Protein AF-A0A850HUN2-F1 (afdb_monomer)

Structure (mmCIF, N/CA/C/O backbone):
data_AF-A0A850HUN2-F1
#
_entry.id   AF-A0A850HUN2-F1
#
loop_
_atom_site.group_PDB
_atom_site.id
_atom_site.type_symbol
_atom_site.label_atom_id
_atom_site.label_alt_id
_atom_site.label_comp_id
_atom_site.label_asym_id
_atom_site.label_entity_id
_atom_site.label_seq_id
_atom_site.pdbx_PDB_ins_code
_atom_site.Cartn_x
_atom_site.Cartn_y
_atom_site.Cartn_z
_atom_site.occupancy
_atom_site.B_iso_or_equiv
_atom_site.auth_seq_id
_atom_site.auth_comp_id
_atom_site.auth_asym_id
_atom_site.auth_atom_id
_atom_site.pdbx_PDB_model_num
ATOM 1 N N . MET A 1 1 ? -2.665 -50.545 2.274 1.00 39.22 1 MET A N 1
ATOM 2 C CA . MET A 1 1 ? -3.269 -49.593 1.320 1.00 39.22 1 MET A CA 1
ATOM 3 C C . MET A 1 1 ? -3.840 -48.455 2.153 1.00 39.22 1 MET A C 1
ATOM 5 O O . MET A 1 1 ? -4.908 -48.601 2.729 1.00 39.22 1 MET A O 1
ATOM 9 N N . GLN A 1 2 ? -2.999 -47.451 2.413 1.00 31.55 2 GLN A N 1
ATOM 10 C CA . GLN A 1 2 ? -3.226 -46.397 3.404 1.00 31.55 2 GLN A CA 1
ATOM 11 C C . GLN A 1 2 ? -4.127 -45.290 2.855 1.00 31.55 2 GLN A C 1
ATOM 13 O O . GLN A 1 2 ? -4.094 -44.969 1.671 1.00 31.55 2 GLN A O 1
ATOM 18 N N . ALA A 1 3 ? -4.927 -44.758 3.772 1.00 35.59 3 ALA A N 1
ATOM 19 C CA . ALA A 1 3 ? -5.930 -43.730 3.595 1.00 35.59 3 ALA A CA 1
ATOM 20 C C . ALA A 1 3 ? -5.347 -42.386 3.138 1.00 35.59 3 ALA A C 1
ATOM 22 O O . ALA A 1 3 ? -4.315 -41.944 3.639 1.00 35.59 3 ALA A O 1
ATOM 23 N N . MET A 1 4 ? -6.087 -41.700 2.269 1.00 30.23 4 MET A N 1
ATOM 24 C CA . MET A 1 4 ? -5.945 -40.268 2.025 1.00 30.23 4 MET A CA 1
ATOM 25 C C . MET A 1 4 ? -7.323 -39.633 2.229 1.00 30.23 4 MET A C 1
ATOM 27 O O . MET A 1 4 ? -8.121 -39.511 1.304 1.00 30.23 4 MET A O 1
ATOM 31 N N . VAL A 1 5 ? -7.628 -39.309 3.486 1.00 32.88 5 VAL A N 1
ATOM 32 C CA . VAL A 1 5 ? -8.731 -38.411 3.840 1.00 32.88 5 VAL A CA 1
ATOM 33 C C . VAL A 1 5 ? -8.163 -37.004 3.712 1.00 32.88 5 VAL A C 1
ATOM 35 O O . VAL A 1 5 ? -7.314 -36.598 4.503 1.00 32.88 5 VAL A O 1
ATOM 38 N N . ALA A 1 6 ? -8.566 -36.300 2.657 1.00 36.41 6 ALA A N 1
ATOM 39 C CA . ALA A 1 6 ? -8.208 -34.909 2.451 1.00 36.41 6 ALA A CA 1
ATOM 40 C C . ALA A 1 6 ? -8.803 -34.062 3.583 1.00 36.41 6 ALA A C 1
ATOM 42 O O . ALA A 1 6 ? -10.014 -34.038 3.804 1.00 36.41 6 ALA A O 1
ATOM 43 N N . VAL A 1 7 ? -7.910 -33.394 4.306 1.00 32.66 7 VAL A N 1
ATOM 44 C CA . VAL A 1 7 ? -8.204 -32.401 5.333 1.00 32.66 7 VAL A CA 1
ATOM 45 C C . VAL A 1 7 ? -8.852 -31.199 4.647 1.00 32.66 7 VAL A C 1
ATOM 47 O O . VAL A 1 7 ? -8.169 -30.356 4.072 1.00 32.66 7 VAL A O 1
ATOM 50 N N . PHE A 1 8 ? -10.181 -31.125 4.693 1.00 30.09 8 PHE A N 1
ATOM 51 C CA . PHE A 1 8 ? -10.887 -29.857 4.559 1.00 30.09 8 PHE A CA 1
ATOM 52 C C . PHE A 1 8 ? -10.609 -29.063 5.836 1.00 30.09 8 PHE A C 1
ATOM 54 O O . PHE A 1 8 ? -11.132 -29.380 6.904 1.00 30.09 8 PHE A O 1
ATOM 61 N N . ILE A 1 9 ? -9.722 -28.072 5.740 1.00 37.47 9 ILE A N 1
ATOM 62 C CA . ILE A 1 9 ? -9.521 -27.078 6.793 1.00 37.47 9 ILE A CA 1
ATOM 63 C C . ILE A 1 9 ? -10.853 -26.343 6.939 1.00 37.47 9 ILE A C 1
ATOM 65 O O . ILE A 1 9 ? -11.335 -25.722 5.995 1.00 37.47 9 ILE A O 1
ATOM 69 N N . GLY A 1 10 ? -11.476 -26.525 8.100 1.00 31.11 10 GLY A N 1
ATOM 70 C CA . GLY A 1 10 ? -12.822 -26.064 8.380 1.00 31.11 10 GLY A CA 1
ATOM 71 C C . GLY A 1 10 ? -12.945 -24.549 8.300 1.00 31.11 10 GLY A C 1
ATOM 72 O O . GLY A 1 10 ? -12.266 -23.817 9.018 1.00 31.11 10 GLY A O 1
ATOM 73 N N . GLU A 1 11 ? -13.901 -24.092 7.497 1.00 40.34 11 GLU A N 1
ATOM 74 C CA . GLU A 1 11 ? -14.660 -22.892 7.825 1.00 40.34 11 GLU A CA 1
ATOM 75 C C . GLU A 1 11 ? -15.380 -23.160 9.153 1.00 40.34 11 GLU A C 1
ATOM 77 O O . GLU A 1 11 ? -16.442 -23.779 9.214 1.00 40.34 11 GLU A O 1
ATOM 82 N N . SER A 1 12 ? -14.732 -22.765 10.247 1.00 36.19 12 SER A N 1
ATOM 83 C CA . SER A 1 12 ? -15.327 -22.754 11.577 1.00 36.19 12 SER A CA 1
ATOM 84 C C . SER A 1 12 ? -16.540 -21.825 11.557 1.00 36.19 12 SER A C 1
ATOM 86 O O . SER A 1 12 ? -16.410 -20.619 11.345 1.00 36.19 12 SER A O 1
ATOM 88 N N . LEU A 1 13 ? -17.728 -22.395 11.763 1.00 40.8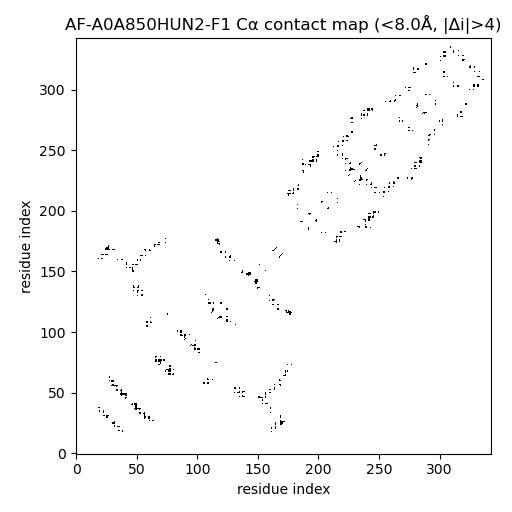1 13 LEU A N 1
ATOM 89 C CA . LEU A 1 13 ? -18.941 -21.661 12.104 1.00 40.81 13 LEU A CA 1
ATOM 90 C C . LEU A 1 13 ? -18.656 -20.814 13.346 1.00 40.81 13 LEU A C 1
ATOM 92 O O . LEU A 1 13 ? -18.418 -21.325 14.439 1.00 40.81 13 LEU A O 1
ATOM 96 N N . VAL A 1 14 ? -18.636 -19.505 13.137 1.00 44.84 14 VAL A N 1
ATOM 97 C CA . VAL A 1 14 ? -18.030 -18.552 14.055 1.00 44.84 14 VAL A CA 1
ATOM 98 C C . VAL A 1 14 ? -18.911 -18.327 15.295 1.00 44.84 14 VAL A C 1
ATOM 100 O O . VAL A 1 14 ? -19.807 -17.483 15.301 1.00 44.84 14 VAL A O 1
ATOM 103 N N . GLY A 1 15 ? -18.689 -19.122 16.346 1.00 47.62 15 GLY A N 1
ATOM 104 C CA . GLY A 1 15 ? -19.397 -19.032 17.629 1.00 47.62 15 GLY A CA 1
ATOM 105 C C . GLY A 1 15 ? -18.978 -17.830 18.489 1.00 47.62 15 GLY A C 1
ATOM 106 O O . GLY A 1 15 ? -17.979 -17.172 18.226 1.00 47.62 15 GLY A O 1
ATOM 107 N N . LEU A 1 16 ? -19.723 -17.543 19.564 1.00 51.09 16 LEU A N 1
ATOM 108 C CA . LEU A 1 16 ? -19.466 -16.416 20.485 1.00 51.09 16 LEU A CA 1
ATOM 109 C C . LEU A 1 16 ? -18.080 -16.444 21.166 1.00 51.09 16 LEU A C 1
ATOM 111 O O . LEU A 1 16 ? -17.596 -15.387 21.564 1.00 51.09 16 LEU A O 1
ATOM 115 N N . GLY A 1 17 ? -17.440 -17.616 21.268 1.00 58.41 17 GLY A N 1
ATOM 116 C CA . GLY A 1 17 ? -16.066 -17.759 21.774 1.00 58.41 17 GLY A CA 1
ATOM 117 C C . GLY A 1 17 ? -14.990 -17.131 20.876 1.00 58.41 17 GLY A C 1
ATOM 118 O O . GLY A 1 17 ? -13.915 -16.806 21.364 1.00 58.41 17 GLY A O 1
ATOM 119 N N . ASP A 1 18 ? -15.298 -16.879 19.600 1.00 77.12 18 ASP A N 1
ATOM 120 C CA . ASP A 1 18 ? -14.390 -16.239 18.633 1.00 77.12 18 ASP A CA 1
ATOM 121 C C . ASP A 1 18 ? -14.113 -14.764 18.965 1.00 77.12 18 ASP A C 1
ATOM 123 O O . ASP A 1 18 ? -13.026 -14.262 18.712 1.00 77.12 18 ASP A O 1
ATOM 127 N N . LEU A 1 19 ? -15.067 -14.044 19.570 1.00 86.62 19 LEU A N 1
ATOM 128 C CA . LEU A 1 19 ? -14.861 -12.620 19.864 1.00 86.62 19 LEU A CA 1
ATOM 129 C C . LEU A 1 19 ? -13.802 -12.400 20.950 1.00 86.62 19 LEU A C 1
ATOM 131 O O . LEU A 1 19 ? -13.036 -11.446 20.860 1.00 86.62 19 LEU A O 1
ATOM 135 N N . ASP A 1 20 ? -13.734 -13.281 21.949 1.00 88.31 20 ASP A N 1
ATOM 136 C CA . ASP A 1 20 ? -12.698 -13.200 22.984 1.00 88.31 20 ASP A CA 1
ATOM 137 C C . ASP A 1 20 ? -11.321 -13.580 22.418 1.00 88.31 20 ASP A C 1
ATOM 139 O O . ASP A 1 20 ? -10.320 -12.948 22.748 1.00 88.31 20 ASP A O 1
ATOM 143 N N . GLU A 1 21 ? -11.266 -14.556 21.506 1.00 88.81 21 GLU A N 1
ATOM 144 C CA . GLU A 1 21 ? -10.039 -14.908 20.782 1.00 88.81 21 GLU A CA 1
ATOM 145 C C . GLU A 1 21 ? -9.552 -13.749 19.894 1.00 88.81 21 GLU A C 1
ATOM 147 O O . GLU A 1 21 ? -8.365 -13.416 19.886 1.00 88.81 21 GLU A O 1
ATOM 152 N N . LEU A 1 22 ? -10.475 -13.053 19.223 1.00 88.62 22 LEU A N 1
ATOM 153 C CA . LEU A 1 22 ? -10.168 -11.849 18.454 1.00 88.62 22 LEU A CA 1
ATOM 154 C C . LEU A 1 22 ? -9.578 -10.741 19.333 1.00 88.62 22 LEU A C 1
ATOM 156 O O . LEU A 1 22 ? -8.588 -10.128 18.935 1.00 88.62 22 LEU A O 1
ATOM 160 N N . VAL A 1 23 ? -10.106 -10.520 20.541 1.00 92.06 23 VAL A N 1
ATOM 161 C CA . VAL A 1 23 ? -9.530 -9.552 21.496 1.00 92.06 23 VAL A CA 1
ATOM 162 C C . VAL A 1 23 ? -8.079 -9.913 21.836 1.00 92.06 23 VAL A C 1
ATOM 164 O O . VAL A 1 23 ? -7.229 -9.026 21.914 1.00 92.06 23 VAL A O 1
ATOM 167 N N . LEU A 1 24 ? -7.760 -11.201 21.993 1.00 90.94 24 LEU A N 1
ATOM 168 C CA . LEU A 1 24 ? -6.392 -11.656 22.278 1.00 90.94 24 LEU A CA 1
ATOM 169 C C . LEU A 1 24 ? -5.424 -11.452 21.103 1.00 90.94 24 LEU A C 1
ATOM 171 O O . LEU A 1 24 ? -4.219 -11.349 21.328 1.00 90.94 24 LEU A O 1
ATOM 175 N N . SER A 1 25 ? -5.929 -11.356 19.870 1.00 89.75 25 SER A N 1
ATOM 176 C CA . SER A 1 25 ? -5.111 -11.074 18.682 1.00 89.75 25 SER A CA 1
ATOM 177 C C . SER A 1 25 ? -4.669 -9.606 18.565 1.00 89.75 25 SER A C 1
ATOM 179 O O . SER A 1 25 ? -3.776 -9.289 17.773 1.00 89.75 25 SER A O 1
ATOM 181 N N . CYS A 1 26 ? -5.274 -8.703 19.344 1.00 90.94 26 CYS A N 1
ATOM 182 C CA . CYS A 1 26 ? -4.950 -7.279 19.347 1.00 90.94 26 CYS A CA 1
ATOM 183 C C . CYS A 1 26 ? -3.540 -7.035 19.895 1.00 90.94 26 CYS A C 1
ATOM 185 O O . CYS A 1 26 ? -3.181 -7.529 20.966 1.00 90.94 26 CYS A O 1
ATOM 187 N N . ARG A 1 27 ? -2.739 -6.243 19.173 1.00 88.31 27 ARG A N 1
ATOM 188 C CA . ARG A 1 27 ? -1.321 -6.034 19.514 1.00 88.31 27 ARG A CA 1
ATOM 189 C C . ARG A 1 27 ? -1.103 -4.982 20.596 1.00 88.31 27 ARG A C 1
ATOM 191 O O . ARG A 1 27 ? -0.235 -5.165 21.444 1.00 88.31 27 ARG A O 1
ATOM 198 N N . ASN A 1 28 ? -1.843 -3.878 20.532 1.00 87.38 28 ASN A N 1
ATOM 199 C CA . ASN A 1 28 ? -1.727 -2.777 21.480 1.00 87.38 28 ASN A CA 1
ATOM 200 C C . ASN A 1 28 ? -2.629 -3.018 22.698 1.00 87.38 28 ASN A C 1
ATOM 202 O O . ASN A 1 28 ? -3.814 -3.314 22.546 1.00 87.38 28 ASN A O 1
ATOM 206 N N . GLU A 1 29 ? -2.080 -2.829 23.898 1.00 87.19 29 GLU A N 1
ATOM 207 C CA . GLU A 1 29 ? -2.803 -2.961 25.163 1.00 87.19 29 GLU A CA 1
ATOM 208 C C . GLU A 1 29 ? -3.997 -2.002 25.260 1.00 87.19 29 GLU A C 1
ATOM 210 O O . GLU A 1 29 ? -5.093 -2.428 25.620 1.00 87.19 29 GLU A O 1
ATOM 215 N N . GLU A 1 30 ? -3.817 -0.729 24.891 1.00 85.19 30 GLU A N 1
ATOM 216 C CA . GLU A 1 30 ? -4.894 0.270 24.964 1.00 85.19 30 GLU A CA 1
ATOM 217 C C . GLU A 1 30 ? -6.034 -0.085 24.001 1.00 85.19 30 GLU A C 1
ATOM 219 O O . GLU A 1 30 ? -7.199 -0.133 24.393 1.00 85.19 30 GLU A O 1
ATOM 224 N N . GLY A 1 31 ? -5.702 -0.420 22.748 1.00 86.88 31 GLY A N 1
ATOM 225 C CA . GLY A 1 31 ? -6.687 -0.873 21.760 1.00 86.88 31 GLY A CA 1
ATOM 226 C C . GLY A 1 31 ? -7.425 -2.138 22.212 1.00 86.88 31 GLY A C 1
ATOM 227 O O . GLY A 1 31 ? -8.640 -2.247 22.034 1.00 86.88 31 GLY A O 1
ATOM 228 N N . ARG A 1 32 ? -6.712 -3.068 22.862 1.00 91.94 32 ARG A N 1
ATOM 229 C CA . ARG A 1 32 ? -7.283 -4.302 23.417 1.00 91.94 32 ARG A CA 1
ATOM 230 C C . ARG A 1 32 ? -8.278 -4.039 24.549 1.00 91.94 32 ARG A C 1
ATOM 232 O O . ARG A 1 32 ? -9.285 -4.737 24.633 1.00 91.94 32 ARG A O 1
ATOM 239 N N . GLN A 1 33 ? -8.033 -3.044 25.398 1.00 93.06 33 GLN A N 1
ATOM 240 C CA . GLN A 1 33 ? -8.980 -2.666 26.452 1.00 93.06 33 GLN A CA 1
ATOM 241 C C . GLN A 1 33 ? -10.280 -2.119 25.851 1.00 93.06 33 GLN A C 1
ATOM 243 O O . GLN A 1 33 ? -11.357 -2.635 26.150 1.00 93.06 33 GLN A O 1
ATOM 248 N N . TYR A 1 34 ? -10.190 -1.167 24.917 1.00 92.81 34 TYR A N 1
ATOM 249 C CA . TYR A 1 34 ? -11.378 -0.577 24.289 1.00 92.81 34 TYR A CA 1
ATOM 250 C C . TYR A 1 34 ? -12.191 -1.580 23.459 1.00 92.81 34 TYR A C 1
ATOM 252 O O . TYR A 1 34 ? -13.423 -1.548 23.466 1.00 92.81 34 TYR A O 1
ATOM 260 N N . ILE A 1 35 ? -11.537 -2.506 22.750 1.00 95.81 35 ILE A N 1
ATOM 261 C CA . ILE A 1 35 ? -12.271 -3.522 21.984 1.00 95.81 35 ILE A CA 1
ATOM 262 C C . ILE A 1 35 ? -12.906 -4.583 22.893 1.00 95.81 35 ILE A C 1
ATOM 264 O O . ILE A 1 35 ? -13.987 -5.080 22.578 1.00 95.81 35 ILE A O 1
ATOM 268 N N . ALA A 1 36 ? -12.310 -4.880 24.054 1.00 95.62 36 ALA A N 1
ATOM 269 C CA . ALA A 1 36 ? -12.933 -5.743 25.057 1.00 95.62 36 ALA A CA 1
ATOM 270 C C . ALA A 1 36 ? -14.232 -5.127 25.609 1.00 95.62 36 ALA A C 1
ATOM 272 O O . ALA A 1 36 ? -15.224 -5.839 25.778 1.00 95.62 36 ALA A O 1
ATOM 273 N N . GLU A 1 37 ? -14.274 -3.805 25.811 1.00 95.00 37 GLU A N 1
ATOM 274 C CA . GLU A 1 37 ? -15.512 -3.091 26.165 1.00 95.00 37 GLU A CA 1
ATOM 275 C C . GLU A 1 37 ? -16.576 -3.233 25.071 1.00 95.00 37 GLU A C 1
ATOM 277 O O . GLU A 1 37 ? -17.736 -3.540 25.357 1.00 95.00 37 GLU A O 1
ATOM 282 N N . ALA A 1 38 ? -16.183 -3.087 23.802 1.00 96.56 38 ALA A N 1
ATOM 283 C CA . ALA A 1 38 ? -17.093 -3.264 22.674 1.00 96.56 38 ALA A CA 1
ATOM 284 C C . ALA A 1 38 ? -17.673 -4.692 22.609 1.00 96.56 38 ALA A C 1
ATOM 286 O O . ALA A 1 38 ? -18.869 -4.862 22.342 1.00 96.56 38 ALA A O 1
ATOM 287 N N . VAL A 1 39 ? -16.862 -5.715 22.907 1.00 96.50 39 VAL A N 1
ATOM 288 C CA . VAL A 1 39 ? -17.308 -7.115 23.020 1.00 96.50 39 VAL A CA 1
ATOM 289 C C . VAL A 1 39 ? -18.246 -7.314 24.214 1.00 96.50 39 VAL A C 1
ATOM 291 O O . VAL A 1 39 ? -19.246 -8.025 24.090 1.00 96.50 39 VAL A O 1
ATOM 294 N N . ALA A 1 40 ? -17.999 -6.660 25.351 1.00 96.19 40 ALA A N 1
ATOM 295 C CA . ALA A 1 40 ? -18.918 -6.698 26.489 1.00 96.19 40 ALA A CA 1
ATOM 296 C C . ALA A 1 40 ? -20.286 -6.090 26.129 1.00 96.19 40 ALA A C 1
ATOM 298 O O . ALA A 1 40 ? -21.324 -6.702 26.399 1.00 96.19 40 ALA A O 1
ATOM 299 N N . CYS A 1 41 ? -20.305 -4.945 25.435 1.00 96.44 41 CYS A N 1
ATOM 300 C CA . CYS A 1 41 ? -21.539 -4.350 24.916 1.00 96.44 41 CYS A CA 1
ATOM 301 C C . CYS A 1 41 ? -22.264 -5.288 23.943 1.00 96.44 41 CYS A C 1
ATOM 303 O O . CYS A 1 41 ? -23.486 -5.416 24.010 1.00 96.44 41 CYS A O 1
ATOM 305 N N . TYR A 1 42 ? -21.522 -5.968 23.065 1.00 96.44 42 TYR A N 1
ATOM 306 C CA . TYR A 1 42 ? -22.083 -6.947 22.136 1.00 96.44 42 TYR A CA 1
ATOM 307 C C . TYR A 1 42 ? -22.793 -8.090 22.868 1.00 96.44 42 TYR A C 1
ATOM 309 O O . TYR A 1 42 ? -23.957 -8.384 22.589 1.00 96.44 42 TYR A O 1
ATOM 317 N N . LYS A 1 43 ? -22.107 -8.698 23.844 1.00 94.69 43 LYS A N 1
ATOM 318 C CA . LYS A 1 43 ? -22.627 -9.807 24.656 1.00 94.69 43 LYS A CA 1
ATOM 319 C C . LYS A 1 43 ? -23.851 -9.404 25.481 1.00 94.69 43 LYS A C 1
ATOM 321 O O . LYS A 1 43 ? -24.729 -10.230 25.701 1.00 94.69 43 LYS A O 1
ATOM 326 N N . ALA A 1 44 ? -23.934 -8.139 25.890 1.00 95.81 44 ALA A N 1
ATOM 327 C CA . ALA A 1 44 ? -25.084 -7.580 26.599 1.00 95.81 44 ALA A CA 1
ATOM 328 C C . ALA A 1 44 ? -26.266 -7.191 25.681 1.00 95.81 44 ALA A C 1
ATOM 330 O O . ALA A 1 44 ? -27.272 -6.687 26.174 1.00 95.81 44 ALA A O 1
ATOM 331 N N . GLY A 1 45 ? -26.158 -7.368 24.357 1.00 94.50 45 GLY A N 1
ATOM 332 C CA . GLY A 1 45 ? -27.184 -6.939 23.397 1.00 94.50 45 GLY A CA 1
ATOM 333 C C . GLY A 1 45 ? -27.218 -5.424 23.144 1.00 94.50 45 GLY A C 1
ATOM 334 O O . GLY A 1 45 ? -28.128 -4.915 22.493 1.00 94.50 45 GLY A O 1
ATOM 335 N N . ALA A 1 46 ? -26.221 -4.679 23.627 1.00 95.31 46 ALA A N 1
ATOM 336 C CA . ALA A 1 46 ? -26.112 -3.232 23.469 1.00 95.31 46 ALA A CA 1
ATOM 337 C C . ALA A 1 46 ? -25.388 -2.865 22.159 1.00 95.31 46 ALA A C 1
ATOM 339 O O . ALA A 1 46 ? -24.309 -2.268 22.162 1.00 95.31 46 ALA A O 1
ATOM 340 N N . TYR A 1 47 ? -25.980 -3.210 21.012 1.00 95.50 47 TYR A N 1
ATOM 341 C CA . TYR A 1 47 ? -25.317 -3.120 19.700 1.00 95.50 47 TYR A CA 1
ATOM 342 C C . TYR A 1 47 ? -24.928 -1.696 19.278 1.00 95.50 47 TYR A C 1
ATOM 344 O O . TYR A 1 47 ? -23.882 -1.505 18.664 1.00 95.50 47 TYR A O 1
ATOM 352 N N . ARG A 1 48 ? -25.707 -0.674 19.659 1.00 94.44 48 ARG A N 1
ATOM 353 C CA . ARG A 1 48 ? -25.327 0.733 19.419 1.00 94.44 48 ARG A CA 1
ATOM 354 C C . ARG A 1 48 ? -24.036 1.099 20.148 1.00 94.44 48 ARG A C 1
ATOM 356 O O . ARG A 1 48 ? -23.145 1.688 19.548 1.00 94.44 48 ARG A O 1
ATOM 363 N N . ALA A 1 49 ? -23.943 0.736 21.428 1.00 94.88 49 ALA A N 1
ATOM 364 C CA . ALA A 1 49 ? -22.757 0.987 22.240 1.00 94.88 49 ALA A CA 1
ATOM 365 C C . ALA A 1 49 ? -21.563 0.178 21.722 1.00 94.88 49 ALA A C 1
ATOM 367 O O . ALA A 1 49 ? -20.480 0.727 21.577 1.00 94.88 49 ALA A O 1
ATOM 368 N N . CYS A 1 50 ? -21.788 -1.078 21.327 1.00 96.75 50 CYS A N 1
ATOM 369 C CA . CYS A 1 50 ? -20.775 -1.921 20.697 1.00 96.75 50 CYS A CA 1
ATOM 370 C C . CYS A 1 50 ? -20.137 -1.246 19.470 1.00 96.75 50 CYS A C 1
ATOM 372 O O . CYS A 1 50 ? -18.915 -1.137 19.407 1.00 96.75 50 CYS A O 1
ATOM 374 N N . ILE A 1 51 ? -20.940 -0.740 18.527 1.00 97.00 51 ILE A N 1
ATOM 375 C CA . ILE A 1 51 ? -20.429 -0.072 17.316 1.00 97.00 51 ILE A CA 1
ATOM 376 C C . ILE A 1 51 ? -19.654 1.205 17.674 1.00 97.00 51 ILE A C 1
ATOM 378 O O . ILE A 1 51 ? -18.570 1.437 17.137 1.00 97.00 51 ILE A O 1
ATOM 382 N N . VAL A 1 52 ? -20.171 2.013 18.607 1.00 95.38 52 VAL A N 1
ATOM 383 C CA . VAL A 1 52 ? -19.491 3.235 19.068 1.00 95.38 52 VAL A CA 1
ATOM 384 C C . VAL A 1 52 ? -18.137 2.904 19.706 1.00 95.38 52 VAL A C 1
ATOM 386 O O . VAL A 1 52 ? -17.126 3.471 19.296 1.00 95.38 52 VAL A O 1
ATOM 389 N N . SER A 1 53 ? -18.094 1.955 20.642 1.00 95.75 53 SER A N 1
ATOM 390 C CA . SER A 1 53 ? -16.857 1.522 21.304 1.00 95.75 53 SER A CA 1
ATOM 391 C C . SER A 1 53 ? -15.870 0.869 20.333 1.00 95.75 53 SER A C 1
ATOM 393 O O . SER A 1 53 ? -14.666 1.079 20.452 1.00 95.75 53 SER A O 1
ATOM 395 N N . THR A 1 54 ? -16.358 0.143 19.322 1.00 97.50 54 THR A N 1
ATOM 396 C CA . THR A 1 54 ? -15.508 -0.441 18.268 1.00 97.50 54 THR A CA 1
ATOM 397 C C . THR A 1 54 ? -14.758 0.647 17.500 1.00 97.50 54 THR A C 1
ATOM 399 O O . THR A 1 54 ? -13.555 0.529 17.278 1.00 97.50 54 THR A O 1
ATOM 402 N N . TRP A 1 55 ? -15.440 1.735 17.125 1.00 96.81 55 TRP A N 1
ATOM 403 C CA . TRP A 1 55 ? -14.791 2.862 16.450 1.00 96.81 55 TRP A CA 1
ATOM 404 C C . TRP A 1 55 ? -13.763 3.564 17.344 1.00 96.81 55 TRP A C 1
ATOM 406 O O . TRP A 1 55 ? -12.670 3.883 16.883 1.00 96.81 55 TRP A O 1
ATOM 416 N N . ILE A 1 56 ? -14.076 3.748 18.631 1.00 93.88 56 ILE A N 1
ATOM 417 C CA . ILE A 1 56 ? -13.128 4.310 19.604 1.00 93.88 56 ILE A CA 1
ATOM 418 C C . ILE A 1 56 ? -11.852 3.458 19.646 1.00 93.88 56 ILE A C 1
ATOM 420 O O . ILE A 1 56 ? -10.752 3.995 19.514 1.00 93.88 56 ILE A O 1
ATOM 424 N N . ALA A 1 57 ? -11.990 2.132 19.736 1.00 95.88 57 ALA A N 1
ATOM 425 C CA . ALA A 1 57 ? -10.854 1.215 19.741 1.00 95.88 57 ALA A CA 1
ATOM 426 C C . ALA A 1 57 ? -9.986 1.345 18.473 1.00 95.88 57 ALA A C 1
ATOM 428 O O . ALA A 1 57 ? -8.759 1.382 18.572 1.00 95.88 57 ALA A O 1
ATOM 429 N N . VAL A 1 58 ? -10.610 1.484 17.294 1.00 96.25 58 VAL A N 1
ATOM 430 C CA . VAL A 1 58 ? -9.909 1.730 16.018 1.00 96.25 58 VAL A CA 1
ATOM 431 C C . VAL A 1 58 ? -9.103 3.028 16.063 1.00 96.25 58 VAL A C 1
ATOM 433 O O . VAL A 1 58 ? -7.931 3.027 15.689 1.00 96.25 58 VAL A O 1
ATOM 436 N N . VAL A 1 59 ? -9.701 4.128 16.527 1.00 94.19 59 VAL A N 1
ATOM 437 C CA . VAL A 1 59 ? -9.028 5.435 16.587 1.00 94.19 59 VAL A CA 1
ATOM 438 C C . VAL A 1 59 ? -7.802 5.372 17.498 1.00 94.19 59 VAL A C 1
ATOM 440 O O . VAL A 1 59 ? -6.714 5.770 17.080 1.00 94.19 59 VAL A O 1
ATOM 443 N N . TYR A 1 60 ? -7.944 4.837 18.714 1.00 92.62 60 TYR A N 1
ATOM 444 C CA . TYR A 1 60 ? -6.825 4.730 19.659 1.00 92.62 60 TYR A CA 1
ATOM 445 C C . TYR A 1 60 ? -5.698 3.841 19.132 1.00 92.62 60 TYR A C 1
ATOM 447 O O . TYR A 1 60 ? -4.525 4.205 19.236 1.00 92.62 60 TYR A O 1
ATOM 455 N N . ASP A 1 61 ? -6.037 2.708 18.518 1.00 94.75 61 ASP A N 1
ATOM 456 C CA . ASP A 1 61 ? -5.040 1.810 17.945 1.00 94.75 61 ASP A CA 1
ATOM 457 C C . ASP A 1 61 ? -4.282 2.453 16.768 1.00 94.75 61 ASP A C 1
ATOM 459 O O . ASP A 1 61 ? -3.053 2.363 16.694 1.00 94.75 61 ASP A O 1
ATOM 463 N N . LEU A 1 62 ? -4.974 3.194 15.892 1.00 94.00 62 LEU A N 1
ATOM 464 C CA . LEU A 1 62 ? -4.330 3.947 14.810 1.00 94.00 62 LEU A CA 1
ATOM 465 C C . LEU A 1 62 ? -3.410 5.054 15.331 1.00 94.00 62 LEU A C 1
ATOM 467 O O . LEU A 1 62 ? -2.303 5.215 14.818 1.00 94.00 62 LEU A O 1
ATOM 471 N N . LEU A 1 63 ? -3.819 5.784 16.370 1.00 92.12 63 LEU A N 1
ATOM 472 C CA . LEU A 1 63 ? -2.969 6.802 16.994 1.00 92.12 63 LEU A CA 1
ATOM 473 C C . LEU A 1 63 ? -1.720 6.188 17.637 1.00 92.12 63 LEU A C 1
ATOM 475 O O . LEU A 1 63 ? -0.628 6.744 17.506 1.00 92.12 63 LEU A O 1
ATOM 479 N N . ALA A 1 64 ? -1.851 5.032 18.292 1.00 91.56 64 ALA A N 1
ATOM 480 C CA . ALA A 1 64 ? -0.709 4.310 18.848 1.00 91.56 64 ALA A CA 1
ATOM 481 C C . ALA A 1 64 ? 0.275 3.879 17.752 1.00 91.56 64 ALA A C 1
ATOM 483 O O . ALA A 1 64 ? 1.475 4.124 17.867 1.00 91.56 64 ALA A O 1
ATOM 484 N N . LYS A 1 65 ? -0.234 3.355 16.634 1.00 90.50 65 LYS A N 1
ATOM 485 C CA . LYS A 1 65 ? 0.574 3.023 15.453 1.00 90.50 65 LYS A CA 1
ATOM 486 C C . LYS A 1 65 ? 1.303 4.225 14.872 1.00 90.50 65 LYS A C 1
ATOM 488 O O . LYS A 1 65 ? 2.475 4.112 14.528 1.00 90.50 65 LYS A O 1
ATOM 493 N N . VAL A 1 66 ? 0.641 5.376 14.777 1.00 89.88 66 VAL A N 1
ATOM 494 C CA . VAL A 1 66 ? 1.280 6.623 14.330 1.00 89.88 66 VAL A CA 1
ATOM 495 C C . VAL A 1 66 ? 2.401 7.031 15.293 1.00 89.88 66 VAL A C 1
ATOM 497 O O . VAL A 1 66 ? 3.489 7.380 14.844 1.00 89.88 66 VAL A O 1
ATOM 500 N N . ARG A 1 67 ? 2.205 6.911 16.612 1.00 89.69 67 ARG A N 1
ATOM 501 C CA . ARG A 1 67 ? 3.270 7.172 17.599 1.00 89.69 67 ARG A CA 1
ATOM 502 C C . ARG A 1 67 ? 4.445 6.202 17.458 1.00 89.69 67 ARG A C 1
ATOM 504 O O . ARG A 1 67 ? 5.590 6.644 17.490 1.00 89.69 67 ARG A O 1
ATOM 511 N N . GLU A 1 68 ? 4.184 4.910 17.261 1.00 86.62 68 GLU A N 1
ATOM 512 C CA . GLU A 1 68 ? 5.228 3.908 16.993 1.00 86.62 68 GLU A CA 1
ATOM 513 C C . GLU A 1 68 ? 6.042 4.247 15.734 1.00 86.62 68 GLU A C 1
ATOM 515 O O . GLU A 1 68 ? 7.273 4.149 15.739 1.00 86.62 68 GLU A O 1
ATOM 520 N N . LEU A 1 69 ? 5.374 4.699 14.667 1.00 80.62 69 LEU A N 1
ATOM 521 C CA . LEU A 1 69 ? 6.031 5.137 13.434 1.00 80.62 69 LEU A CA 1
ATOM 522 C C . LEU A 1 69 ? 6.887 6.391 13.645 1.00 80.62 69 LEU A C 1
ATOM 524 O O . LEU A 1 69 ? 8.029 6.423 13.184 1.00 80.62 69 LEU A O 1
ATOM 528 N N . ALA A 1 70 ? 6.383 7.384 14.380 1.00 84.38 70 ALA A N 1
ATOM 529 C CA . ALA A 1 70 ? 7.131 8.597 14.706 1.00 84.38 70 ALA A CA 1
ATOM 530 C C . ALA A 1 70 ? 8.393 8.279 15.527 1.00 84.38 70 ALA A C 1
ATOM 532 O O . ALA A 1 70 ? 9.488 8.714 15.177 1.00 84.38 70 ALA A O 1
ATOM 533 N N . MET A 1 71 ? 8.279 7.417 16.549 1.00 78.50 71 MET A N 1
ATOM 534 C CA . MET A 1 71 ? 9.434 6.931 17.323 1.00 78.50 71 MET A CA 1
ATOM 535 C C . MET A 1 71 ? 10.452 6.171 16.460 1.00 78.50 71 MET A C 1
ATOM 537 O O . MET A 1 71 ? 11.642 6.169 16.766 1.00 78.50 71 MET A O 1
ATOM 541 N N . SER A 1 72 ? 9.995 5.552 15.369 1.00 68.94 72 SER A N 1
ATOM 542 C CA . SER A 1 72 ? 10.848 4.870 14.390 1.00 68.94 72 SER A CA 1
ATOM 543 C C . SER A 1 72 ? 11.465 5.814 13.344 1.00 68.94 72 SER A C 1
ATOM 545 O O . SER A 1 72 ? 12.179 5.348 12.457 1.00 68.94 72 SER A O 1
ATOM 547 N N . GLY A 1 73 ? 11.205 7.125 13.426 1.00 65.19 73 GLY A N 1
ATOM 548 C CA . GLY A 1 73 ? 11.781 8.155 12.556 1.00 65.19 73 GLY A CA 1
ATOM 549 C C . GLY A 1 73 ? 10.946 8.534 11.326 1.00 65.19 73 GLY A C 1
ATOM 550 O O . GLY A 1 73 ? 11.440 9.279 10.471 1.00 65.19 73 GLY A O 1
ATOM 551 N N . ASP A 1 74 ? 9.700 8.056 11.210 1.00 72.81 74 ASP A N 1
ATOM 552 C CA . ASP A 1 74 ? 8.799 8.439 10.117 1.00 72.81 74 ASP A CA 1
ATOM 553 C C . ASP A 1 74 ? 8.375 9.913 10.251 1.00 72.81 74 ASP A C 1
ATOM 555 O O . ASP A 1 74 ? 7.728 10.314 11.219 1.00 72.81 74 ASP A O 1
ATOM 559 N N . GLN A 1 75 ? 8.744 10.730 9.262 1.00 76.62 75 GLN A N 1
ATOM 560 C CA . GLN A 1 75 ? 8.515 12.177 9.288 1.00 76.62 75 GLN A CA 1
ATOM 561 C C . GLN A 1 75 ? 7.037 12.554 9.146 1.00 76.62 75 GLN A C 1
ATOM 563 O O . GLN A 1 75 ? 6.598 13.532 9.746 1.00 76.62 75 GLN A O 1
ATOM 568 N N . ALA A 1 76 ? 6.261 11.791 8.371 1.00 80.31 76 ALA A N 1
ATOM 569 C CA . ALA A 1 76 ? 4.835 12.058 8.208 1.00 80.31 76 ALA A CA 1
ATOM 570 C C . ALA A 1 76 ? 4.088 11.742 9.510 1.00 80.31 76 ALA A C 1
ATOM 572 O O . ALA A 1 76 ? 3.255 12.526 9.965 1.00 80.31 76 ALA A O 1
ATOM 573 N N . ALA A 1 77 ? 4.469 10.648 10.175 1.00 85.44 77 ALA A N 1
ATOM 574 C CA . ALA A 1 77 ? 3.966 10.327 11.503 1.00 85.44 77 ALA A CA 1
ATOM 575 C C . ALA A 1 77 ? 4.376 11.374 12.552 1.00 85.44 77 ALA A C 1
ATOM 577 O O . ALA A 1 77 ? 3.551 11.745 13.387 1.00 85.44 77 ALA A O 1
ATOM 578 N N . GLN A 1 78 ? 5.610 11.892 12.486 1.00 86.50 78 GLN A N 1
ATOM 579 C CA . GLN A 1 78 ? 6.095 12.926 13.405 1.00 86.50 78 GLN A CA 1
ATOM 580 C C . GLN A 1 78 ? 5.234 14.193 13.349 1.00 86.50 78 GLN A C 1
ATOM 582 O O . GLN A 1 78 ? 4.851 14.705 14.395 1.00 86.50 78 GLN A O 1
ATOM 587 N N . VAL A 1 79 ? 4.849 14.648 12.151 1.00 89.88 79 VAL A N 1
ATOM 588 C CA . VAL A 1 79 ? 3.956 15.810 11.987 1.00 89.88 79 VAL A CA 1
ATOM 589 C C . VAL A 1 79 ? 2.622 15.595 12.711 1.00 89.88 79 VAL A C 1
ATOM 591 O O . VAL A 1 79 ? 2.168 16.478 13.437 1.00 89.88 79 VAL A O 1
ATOM 594 N N . ILE A 1 80 ? 2.019 14.409 12.577 1.00 90.12 80 ILE A N 1
ATOM 595 C CA . ILE A 1 80 ? 0.747 14.086 13.244 1.00 90.12 80 ILE A CA 1
ATOM 596 C C . ILE A 1 80 ? 0.920 14.059 14.771 1.00 90.12 80 ILE A C 1
ATOM 598 O O . ILE A 1 80 ? 0.076 14.582 15.502 1.00 90.12 80 ILE A O 1
ATOM 602 N N . VAL A 1 81 ? 2.007 13.462 15.271 1.00 91.50 81 VAL A N 1
ATOM 603 C CA . VAL A 1 81 ? 2.311 13.423 16.712 1.00 91.50 81 VAL A CA 1
ATOM 604 C C . VAL A 1 81 ? 2.549 14.826 17.270 1.00 91.50 81 VAL A C 1
ATOM 606 O O . VAL A 1 81 ? 2.046 15.149 18.350 1.00 91.50 81 VAL A O 1
ATOM 609 N N . ASP A 1 82 ? 3.252 15.678 16.529 1.00 91.44 82 ASP A N 1
ATOM 610 C CA . ASP A 1 82 ? 3.500 17.060 16.921 1.00 91.44 82 ASP A CA 1
ATOM 611 C C . ASP A 1 82 ? 2.188 17.852 16.991 1.00 91.44 82 ASP A C 1
ATOM 613 O O . ASP A 1 82 ? 1.972 18.597 17.949 1.00 91.44 82 ASP A O 1
ATOM 617 N N . ASP A 1 83 ? 1.271 17.662 16.041 1.00 89.00 83 ASP A N 1
ATOM 618 C CA . ASP A 1 83 ? -0.039 18.319 16.065 1.00 89.00 83 ASP A CA 1
ATOM 619 C C . ASP A 1 83 ? -0.903 17.853 17.246 1.00 89.00 83 ASP A C 1
ATOM 621 O O . ASP A 1 83 ? -1.451 18.688 17.974 1.00 89.00 83 ASP A O 1
ATOM 625 N N . LEU A 1 84 ? -0.923 16.547 17.536 1.00 87.50 84 LEU A N 1
ATOM 626 C CA . LEU A 1 84 ? -1.556 16.003 18.744 1.00 87.50 84 LEU A CA 1
ATOM 627 C C . LEU A 1 84 ? -0.992 16.640 20.023 1.00 87.50 84 LEU A C 1
ATOM 629 O O . LEU A 1 84 ? -1.754 17.031 20.913 1.00 87.50 84 LEU A O 1
ATOM 633 N N . SER A 1 85 ? 0.335 16.782 20.105 1.00 87.75 85 SER A N 1
ATOM 634 C CA . SER A 1 85 ? 1.007 17.373 21.267 1.00 87.75 85 SER A CA 1
ATOM 635 C C . SER A 1 85 ? 0.674 18.859 21.457 1.00 87.75 85 SER A C 1
ATOM 637 O O . SER A 1 85 ? 0.584 19.328 22.592 1.00 87.75 85 SER A O 1
ATOM 639 N N . LYS A 1 86 ? 0.414 19.598 20.367 1.00 88.19 86 LYS A N 1
ATOM 640 C CA . LYS A 1 86 ? -0.022 21.004 20.416 1.00 88.19 86 LYS A CA 1
ATOM 641 C C . LYS A 1 86 ? -1.464 21.143 20.892 1.00 88.19 86 LYS A C 1
ATOM 643 O O . LYS A 1 86 ? -1.777 22.092 21.613 1.00 88.19 86 LYS A O 1
ATOM 648 N N . TRP A 1 87 ? -2.352 20.230 20.495 1.00 87.62 87 TRP A N 1
ATOM 649 C CA . TRP A 1 87 ? -3.770 20.316 20.855 1.00 87.62 87 TRP A CA 1
ATOM 650 C C . TRP A 1 87 ? -4.035 19.908 22.302 1.00 87.62 87 TRP A C 1
ATOM 652 O O . TRP A 1 87 ? -4.910 20.488 22.942 1.00 87.62 87 TRP A O 1
ATOM 662 N N . GLN A 1 88 ? -3.265 18.965 22.849 1.00 83.75 88 GLN A N 1
ATOM 663 C CA . GLN A 1 88 ? -3.508 18.402 24.180 1.00 83.75 88 GLN A CA 1
ATOM 664 C C . GLN A 1 88 ? -3.564 19.466 25.307 1.00 83.75 88 GLN A C 1
ATOM 666 O O . GLN A 1 88 ? -4.543 19.472 26.057 1.00 83.75 88 GLN A O 1
ATOM 671 N N . PRO A 1 89 ? -2.636 20.446 25.402 1.00 85.00 89 PRO A N 1
ATOM 672 C CA . PRO A 1 89 ? -2.742 21.545 26.369 1.00 85.00 89 PRO A CA 1
ATOM 673 C C . PRO A 1 89 ? -3.903 22.510 26.087 1.00 85.00 89 PRO A C 1
ATOM 675 O O . PRO A 1 89 ? -4.371 23.198 26.996 1.00 85.00 89 PRO A O 1
ATOM 678 N N . GLY A 1 90 ? -4.334 22.630 24.828 1.00 80.44 90 GLY A N 1
ATOM 679 C CA . GLY A 1 90 ? -5.486 23.444 24.429 1.00 80.44 90 GLY A CA 1
ATOM 680 C C . GLY A 1 90 ? -6.804 22.822 24.889 1.00 80.44 90 GLY A C 1
ATOM 681 O O . GLY A 1 90 ? -7.620 23.506 25.504 1.00 80.44 90 GLY A O 1
ATOM 682 N N . ILE A 1 91 ? -6.965 21.510 24.694 1.00 81.31 91 ILE A N 1
ATOM 683 C CA . ILE A 1 91 ? -8.146 20.747 25.128 1.00 81.31 91 ILE A CA 1
ATOM 684 C C . ILE A 1 91 ? -8.325 20.852 26.646 1.00 81.31 91 ILE A C 1
ATOM 686 O O . ILE A 1 91 ? -9.414 21.186 27.109 1.00 81.31 91 ILE A O 1
ATOM 690 N N . SER A 1 92 ? -7.250 20.677 27.423 1.00 82.25 92 SER A N 1
ATOM 691 C CA . SER A 1 92 ? -7.292 20.812 28.889 1.00 82.25 92 SER A CA 1
ATOM 692 C C . SER A 1 92 ? -7.693 22.212 29.366 1.00 82.25 92 SER A C 1
ATOM 694 O O . SER A 1 92 ? -8.179 22.367 30.483 1.00 82.25 92 SER A O 1
ATOM 696 N N . ARG A 1 93 ? -7.493 23.239 28.531 1.00 87.50 93 ARG A N 1
ATOM 697 C CA . ARG A 1 93 ? -7.877 24.633 28.805 1.00 87.50 93 ARG A CA 1
ATOM 698 C C . ARG A 1 93 ? -9.231 25.020 28.197 1.00 87.50 93 ARG A C 1
ATOM 700 O O . ARG A 1 93 ? -9.627 26.175 28.313 1.00 87.50 93 ARG A O 1
ATOM 707 N N . GLY A 1 94 ? -9.937 24.081 27.563 1.00 83.81 94 GLY A N 1
ATOM 708 C CA . GLY A 1 94 ? -11.237 24.327 26.934 1.00 83.81 94 GLY A CA 1
ATOM 709 C C . GLY A 1 94 ? -11.172 25.106 25.616 1.00 83.81 94 GLY A C 1
ATOM 710 O O . GLY A 1 94 ? -12.184 25.673 25.197 1.00 83.81 94 GLY A O 1
ATOM 711 N N . ASP A 1 95 ? -10.008 25.148 24.959 1.00 89.31 95 ASP A N 1
ATOM 712 C CA . ASP A 1 95 ? -9.845 25.795 23.656 1.00 89.31 95 ASP A CA 1
ATOM 713 C C . ASP A 1 95 ? -10.674 25.068 22.587 1.00 89.31 95 ASP A C 1
ATOM 715 O O . ASP A 1 95 ? -10.391 23.930 22.202 1.00 89.31 95 ASP A O 1
ATOM 719 N N . GLN A 1 96 ? -11.701 25.755 22.087 1.00 86.88 96 GLN A N 1
ATOM 720 C CA . GLN A 1 96 ? -12.635 25.222 21.097 1.00 86.88 96 GLN A CA 1
ATOM 721 C C . GLN A 1 96 ? -11.951 24.857 19.775 1.00 86.88 96 GLN A C 1
ATOM 723 O O . GLN A 1 96 ? -12.384 23.923 19.100 1.00 86.88 96 GLN A O 1
ATOM 728 N N . SER A 1 97 ? -10.871 25.553 19.408 1.00 85.31 97 SER A N 1
ATOM 729 C CA . SER A 1 97 ? -10.124 25.258 18.184 1.00 85.31 97 SER A CA 1
ATOM 730 C C . SER A 1 97 ? -9.354 23.937 18.294 1.00 85.31 97 SER A C 1
ATOM 732 O O . SER A 1 97 ? -9.387 23.123 17.366 1.00 85.31 97 SER A O 1
ATOM 734 N N . ALA A 1 98 ? -8.746 23.674 19.454 1.00 82.88 98 ALA A N 1
ATOM 735 C CA . ALA A 1 98 ? -8.044 22.428 19.747 1.00 82.88 98 ALA A CA 1
ATOM 736 C C . ALA A 1 98 ? -9.014 21.239 19.855 1.00 82.88 98 ALA A C 1
ATOM 738 O O . ALA A 1 98 ? -8.747 20.172 19.302 1.00 82.88 98 ALA A O 1
ATOM 739 N N . ILE A 1 99 ? -10.173 21.435 20.497 1.00 85.38 99 ILE A N 1
ATOM 740 C CA . ILE A 1 99 ? -11.234 20.416 20.580 1.00 85.38 99 ILE A CA 1
ATOM 741 C C . ILE A 1 99 ? -11.739 20.057 19.181 1.00 85.38 99 ILE A C 1
ATOM 743 O O . ILE A 1 99 ? -11.809 18.877 18.839 1.00 85.38 99 ILE A O 1
ATOM 747 N N . LYS A 1 100 ? -12.038 21.062 18.348 1.00 88.75 100 LYS A N 1
ATOM 748 C CA . LYS A 1 100 ? -12.479 20.840 16.968 1.00 88.75 100 LYS A CA 1
ATOM 749 C C . LYS A 1 100 ? -11.437 20.066 16.157 1.00 88.75 100 LYS A C 1
ATOM 751 O O . LYS A 1 100 ? -11.792 19.097 15.500 1.00 88.75 100 LYS A O 1
ATOM 756 N N . SER A 1 101 ? -10.164 20.448 16.256 1.00 86.38 101 SER A N 1
ATOM 757 C CA . SER A 1 101 ? -9.076 19.787 15.519 1.00 86.38 101 SER A CA 1
ATOM 758 C C . SER A 1 101 ? -8.908 18.317 15.929 1.00 86.38 101 SER A C 1
ATOM 760 O O . SER A 1 101 ? -8.720 17.453 15.077 1.00 86.38 101 SER A O 1
ATOM 762 N N . SER A 1 102 ? -9.065 18.013 17.221 1.00 84.31 102 SER A N 1
ATOM 763 C CA . SER A 1 102 ? -9.059 16.636 17.735 1.00 84.31 102 SER A CA 1
ATOM 764 C C . SER A 1 102 ? -10.222 15.795 17.188 1.00 84.31 102 SER A C 1
ATOM 766 O O . SER A 1 102 ? -10.024 14.657 16.765 1.00 84.31 102 SER A O 1
ATOM 768 N N . LEU A 1 103 ? -11.431 16.365 17.138 1.00 86.31 103 LEU A N 1
ATOM 769 C CA . LEU A 1 103 ? -12.611 15.701 16.567 1.00 86.31 103 LEU A CA 1
ATOM 770 C C . LEU A 1 103 ? -12.477 15.493 15.050 1.00 86.31 103 LEU A C 1
ATOM 772 O O . LEU A 1 103 ? -12.861 14.447 14.524 1.00 86.31 103 LEU A O 1
ATOM 776 N N . ASP A 1 104 ? -11.906 16.470 14.345 1.00 89.19 104 ASP A N 1
ATOM 777 C CA . ASP A 1 104 ? -11.625 16.357 12.914 1.00 89.19 104 ASP A CA 1
ATOM 778 C C . ASP A 1 104 ? -10.580 15.260 12.643 1.00 89.19 104 ASP A C 1
ATOM 780 O O . ASP A 1 104 ? -10.719 14.506 11.674 1.00 89.19 104 ASP A O 1
ATOM 784 N N . LEU A 1 105 ? -9.584 15.097 13.522 1.00 88.56 105 LEU A N 1
ATOM 785 C CA . LEU A 1 105 ? -8.635 13.986 13.445 1.00 88.56 105 LEU A CA 1
ATOM 786 C C . LEU A 1 105 ? -9.319 12.636 13.689 1.00 88.56 105 LEU A C 1
ATOM 788 O O . LEU A 1 105 ? -9.118 11.729 12.887 1.00 88.56 105 LEU A O 1
ATOM 792 N N . GLU A 1 106 ? -10.157 12.497 14.725 1.00 87.75 106 GLU A N 1
ATOM 793 C CA . GLU A 1 106 ? -10.936 11.266 14.971 1.00 87.75 106 GLU A CA 1
ATOM 794 C C . GLU A 1 106 ? -11.690 10.837 13.705 1.00 87.75 106 GLU A C 1
ATOM 796 O O . GLU A 1 106 ? -11.659 9.672 13.313 1.00 87.75 106 GLU A O 1
ATOM 801 N N . ARG A 1 107 ? -12.318 11.799 13.022 1.00 88.56 107 ARG A N 1
ATOM 802 C CA . ARG A 1 107 ? -13.079 11.560 11.793 1.00 88.56 107 ARG A CA 1
ATOM 803 C C . ARG A 1 107 ? -12.208 11.135 10.609 1.00 88.56 107 ARG A C 1
ATOM 805 O O . ARG A 1 107 ? -12.684 10.407 9.739 1.00 88.56 107 ARG A O 1
ATOM 812 N N . THR A 1 108 ? -10.981 11.639 10.520 1.00 91.94 108 THR A N 1
ATOM 813 C CA . THR A 1 108 ? -10.138 11.515 9.318 1.00 91.94 108 THR A CA 1
ATOM 814 C C . THR A 1 108 ? -8.971 10.545 9.473 1.00 91.94 108 THR A C 1
ATOM 816 O O . THR A 1 108 ? -8.342 10.208 8.471 1.00 91.94 108 THR A O 1
ATOM 819 N N . ILE A 1 109 ? -8.702 10.035 10.679 1.00 92.06 109 ILE A N 1
ATOM 820 C CA . ILE A 1 109 ? -7.516 9.223 10.980 1.00 92.06 109 ILE A CA 1
ATOM 821 C C . ILE A 1 109 ? -7.402 7.965 10.114 1.00 92.06 109 ILE A C 1
ATOM 823 O O . ILE A 1 109 ? -6.297 7.621 9.711 1.00 92.06 109 ILE A O 1
ATOM 827 N N . ALA A 1 110 ? -8.511 7.305 9.766 1.00 90.94 110 ALA A N 1
ATOM 828 C CA . ALA A 1 110 ? -8.482 6.136 8.883 1.00 90.94 110 ALA A CA 1
ATOM 829 C C . ALA A 1 110 ? -8.019 6.503 7.459 1.00 90.94 110 ALA A C 1
ATOM 831 O O . ALA A 1 110 ? -7.195 5.800 6.874 1.00 90.94 110 ALA A O 1
ATOM 832 N N . ASN A 1 111 ? -8.476 7.646 6.940 1.00 90.31 111 ASN A N 1
ATOM 833 C CA . ASN A 1 111 ? -8.059 8.153 5.632 1.00 90.31 111 ASN A CA 1
ATOM 834 C C . ASN A 1 111 ? -6.602 8.605 5.665 1.00 90.31 111 ASN A C 1
ATOM 836 O O . ASN A 1 111 ? -5.819 8.192 4.819 1.00 90.31 111 ASN A O 1
ATOM 840 N N . ILE A 1 112 ? -6.204 9.353 6.698 1.00 88.50 112 ILE A N 1
ATOM 841 C CA . ILE A 1 112 ? -4.807 9.746 6.918 1.00 88.50 112 ILE A CA 1
ATOM 842 C C . ILE A 1 112 ? -3.909 8.505 6.990 1.00 88.50 112 ILE A C 1
ATOM 844 O O . ILE A 1 112 ? -2.863 8.464 6.343 1.00 88.50 112 ILE A O 1
ATOM 848 N N . ALA A 1 113 ? -4.331 7.472 7.722 1.00 85.69 113 ALA A N 1
ATOM 849 C CA . ALA A 1 113 ? -3.577 6.235 7.860 1.00 85.69 113 ALA A CA 1
ATOM 850 C C . ALA A 1 113 ? -3.384 5.515 6.517 1.00 85.69 113 ALA A C 1
ATOM 852 O O . ALA A 1 113 ? -2.310 4.975 6.238 1.00 85.69 113 ALA A O 1
ATOM 853 N N . ASN A 1 114 ? -4.396 5.546 5.651 1.00 85.00 114 ASN A N 1
ATOM 854 C CA . ASN A 1 114 ? -4.286 4.977 4.316 1.00 85.00 114 ASN A CA 1
ATOM 855 C C . ASN A 1 114 ? -3.437 5.841 3.369 1.00 85.00 114 ASN A C 1
ATOM 857 O O . ASN A 1 114 ? -2.528 5.347 2.697 1.00 85.00 114 ASN A O 1
ATOM 861 N N . ASP A 1 115 ? -3.697 7.144 3.343 1.00 83.12 115 ASP A N 1
ATOM 862 C CA . ASP A 1 115 ? -3.087 8.087 2.410 1.00 83.12 115 ASP A CA 1
ATOM 863 C C . ASP A 1 115 ? -1.614 8.334 2.724 1.00 83.12 115 ASP A C 1
ATOM 865 O O . ASP A 1 115 ? -0.810 8.477 1.802 1.00 83.12 115 ASP A O 1
ATOM 869 N N . GLN A 1 116 ? -1.222 8.335 3.997 1.00 78.81 116 GLN A N 1
ATOM 870 C CA . GLN A 1 116 ? 0.165 8.580 4.395 1.00 78.81 116 GLN A CA 1
ATOM 871 C C . GLN A 1 116 ? 0.963 7.290 4.588 1.00 78.81 116 GLN A C 1
ATOM 873 O O . GLN A 1 116 ? 2.128 7.238 4.194 1.00 78.81 116 GLN A O 1
ATOM 878 N N . PHE A 1 117 ? 0.347 6.226 5.111 1.00 76.06 117 PHE A N 1
ATOM 879 C CA . PHE A 1 117 ? 1.085 5.017 5.503 1.00 76.06 117 PHE A CA 1
ATOM 880 C C . PHE A 1 117 ? 0.667 3.751 4.747 1.00 76.06 117 PHE A C 1
ATOM 882 O O . PHE A 1 117 ? 1.410 2.770 4.745 1.00 76.06 117 PHE A O 1
ATOM 889 N N . GLY A 1 118 ? -0.472 3.771 4.046 1.00 75.38 118 GLY A N 1
ATOM 890 C CA . GLY A 1 118 ? -0.971 2.619 3.291 1.00 75.38 118 GLY A CA 1
ATOM 891 C C . GLY A 1 118 ? -1.363 1.451 4.192 1.00 75.38 118 GLY A C 1
ATOM 892 O O . GLY A 1 118 ? -1.020 0.309 3.892 1.00 75.38 118 GLY A O 1
ATOM 893 N N . PHE A 1 119 ? -2.016 1.737 5.323 1.00 79.44 119 PHE A N 1
ATOM 894 C CA . PHE A 1 119 ? -2.410 0.709 6.292 1.00 79.44 119 PHE A CA 1
ATOM 895 C C . PHE A 1 119 ? -3.445 -0.283 5.755 1.00 79.44 119 PHE A C 1
ATOM 897 O O . PHE A 1 119 ? -3.484 -1.407 6.249 1.00 79.44 119 PHE A O 1
ATOM 904 N N . PHE A 1 120 ? -4.256 0.107 4.766 1.00 82.06 120 PHE A N 1
ATOM 905 C CA . PHE A 1 120 ? -5.417 -0.664 4.335 1.00 82.06 120 PHE A CA 1
ATOM 906 C C . PHE A 1 120 ? -5.356 -1.037 2.851 1.00 82.06 120 PHE A C 1
ATOM 908 O O . PHE A 1 120 ? -4.889 -0.279 2.001 1.00 82.06 120 PHE A O 1
ATOM 915 N N . GLU A 1 121 ? -5.881 -2.214 2.522 1.00 75.38 121 GLU A N 1
ATOM 916 C CA . GLU A 1 121 ? -6.218 -2.595 1.149 1.00 75.38 121 GLU A CA 1
ATOM 917 C C . GLU A 1 121 ? -7.620 -2.073 0.787 1.00 75.38 121 GLU A C 1
ATOM 919 O O . GLU A 1 121 ? -8.458 -1.894 1.666 1.00 75.38 121 GLU A O 1
ATOM 924 N N . GLY A 1 122 ? -7.905 -1.825 -0.498 1.00 75.81 122 GLY A N 1
ATOM 925 C CA . GLY A 1 122 ? -9.059 -1.012 -0.930 1.00 75.81 122 GLY A CA 1
ATOM 926 C C . GLY A 1 122 ? -10.408 -1.333 -0.266 1.00 75.81 122 GLY A C 1
ATOM 927 O O . GLY A 1 122 ? -11.115 -0.415 0.138 1.00 75.81 122 GLY A O 1
ATOM 928 N N . MET A 1 123 ? -10.751 -2.613 -0.086 1.00 86.19 123 MET A N 1
ATOM 929 C CA . MET A 1 123 ? -12.007 -3.005 0.570 1.00 86.19 123 MET A CA 1
ATOM 930 C C . MET A 1 123 ? -12.010 -2.742 2.088 1.00 86.19 123 MET A C 1
ATOM 932 O O . MET A 1 123 ? -13.044 -2.400 2.653 1.00 86.19 123 MET A O 1
ATOM 936 N N . GLN A 1 124 ? -10.853 -2.840 2.745 1.00 89.44 124 GLN A N 1
ATOM 937 C CA . GLN A 1 124 ? -10.715 -2.640 4.190 1.00 89.44 124 GLN A CA 1
ATOM 938 C C . GLN A 1 124 ? -10.998 -1.188 4.587 1.00 89.44 124 GLN A C 1
ATOM 940 O O . GLN A 1 124 ? -11.638 -0.949 5.608 1.00 89.44 124 GLN A O 1
ATOM 945 N N . LEU A 1 125 ? -10.572 -0.213 3.771 1.00 90.25 125 LEU A N 1
ATOM 946 C CA . LEU A 1 125 ? -10.884 1.195 4.032 1.00 90.25 125 LEU A CA 1
ATOM 947 C C . LEU A 1 125 ? -12.395 1.450 3.941 1.00 90.25 125 LEU A C 1
ATOM 949 O O . LEU A 1 125 ? -12.957 2.097 4.820 1.00 90.25 125 LEU A O 1
ATOM 953 N N . ILE A 1 126 ? -13.060 0.876 2.934 1.00 93.44 126 ILE A N 1
ATOM 954 C CA . ILE A 1 126 ? -14.517 0.983 2.763 1.00 93.44 126 ILE A CA 1
ATOM 955 C C . ILE A 1 126 ? -15.251 0.403 3.981 1.00 93.44 126 ILE A C 1
ATOM 957 O O . ILE A 1 126 ? -16.245 0.968 4.441 1.00 93.44 126 ILE A O 1
ATOM 961 N N . ASP A 1 127 ? -14.768 -0.712 4.533 1.00 95.56 127 ASP A N 1
ATOM 962 C CA . ASP A 1 127 ? -15.340 -1.299 5.748 1.00 95.56 127 ASP A CA 1
ATOM 963 C C . ASP A 1 127 ? -15.212 -0.360 6.962 1.00 95.56 127 ASP A C 1
ATOM 965 O O . ASP A 1 127 ? -16.160 -0.230 7.740 1.00 95.56 127 ASP A O 1
ATOM 969 N N . LEU A 1 128 ? -14.087 0.350 7.104 1.00 95.62 128 LEU A N 1
ATOM 970 C CA . LEU A 1 128 ? -13.892 1.338 8.173 1.00 95.62 128 LEU A CA 1
ATOM 971 C C . LEU A 1 128 ? -14.747 2.597 7.979 1.00 95.62 128 LEU A C 1
ATOM 973 O O . LEU A 1 128 ? -15.286 3.131 8.949 1.00 95.62 128 LEU A O 1
ATOM 977 N N . GLU A 1 129 ? -14.931 3.052 6.739 1.00 94.31 129 GLU A N 1
ATOM 978 C CA . GLU A 1 129 ? -15.841 4.159 6.426 1.00 94.31 129 GLU A CA 1
ATOM 979 C C . GLU A 1 129 ? -17.291 3.812 6.789 1.00 94.31 129 GLU A C 1
ATOM 981 O O . GLU A 1 129 ? -18.014 4.647 7.346 1.00 94.31 129 GLU A O 1
ATOM 986 N N . ARG A 1 130 ? -17.711 2.564 6.535 1.00 95.38 130 ARG A N 1
ATOM 987 C CA . ARG A 1 130 ? -19.026 2.048 6.947 1.00 95.38 130 ARG A CA 1
ATOM 988 C C . ARG A 1 130 ? -19.165 2.008 8.465 1.00 95.38 130 ARG A C 1
ATOM 990 O O . ARG A 1 130 ? -20.178 2.481 8.976 1.00 95.38 130 ARG A O 1
ATOM 997 N N . LEU A 1 131 ? -18.153 1.507 9.179 1.00 96.81 131 LEU A N 1
ATOM 998 C CA . LEU A 1 131 ? -18.115 1.530 10.645 1.00 96.81 131 LEU A CA 1
ATOM 999 C C . LEU A 1 131 ? -18.288 2.955 11.181 1.00 96.81 131 LEU A C 1
ATOM 1001 O O . LEU A 1 131 ? -19.142 3.195 12.032 1.00 96.81 131 LEU A O 1
ATOM 1005 N N . HIS A 1 132 ? -17.535 3.920 10.655 1.00 94.94 132 HIS A N 1
ATOM 1006 C CA . HIS A 1 132 ? -17.651 5.316 11.072 1.00 94.94 132 HIS A CA 1
ATOM 1007 C C . HIS A 1 132 ? -19.045 5.905 10.774 1.00 94.94 132 HIS A C 1
ATOM 1009 O O . HIS A 1 132 ? -19.631 6.594 11.616 1.00 94.94 132 HIS A O 1
ATOM 1015 N N . ALA A 1 133 ? -19.616 5.612 9.601 1.00 93.19 133 ALA A N 1
ATOM 1016 C CA . ALA A 1 133 ? -20.963 6.053 9.245 1.00 93.19 133 ALA A CA 1
ATOM 1017 C C . ALA A 1 133 ? -22.029 5.483 10.197 1.00 93.19 133 ALA A C 1
ATOM 1019 O O . ALA A 1 133 ? -22.889 6.228 10.679 1.00 93.19 133 ALA A O 1
ATOM 1020 N N . ASP A 1 134 ? -21.951 4.191 10.519 1.00 94.12 134 ASP A N 1
ATOM 1021 C CA . ASP A 1 134 ? -22.870 3.549 11.458 1.00 94.12 134 ASP A CA 1
ATOM 1022 C C . ASP A 1 134 ? -22.647 4.015 12.899 1.00 94.12 134 ASP A C 1
ATOM 1024 O O . ASP A 1 134 ? -23.623 4.249 13.611 1.00 94.12 134 ASP A O 1
ATOM 1028 N N . ARG A 1 135 ? -21.401 4.275 13.317 1.00 93.31 135 ARG A N 1
ATOM 1029 C CA . ARG A 1 135 ? -21.099 4.932 14.599 1.00 93.31 135 ARG A CA 1
ATOM 1030 C C . ARG A 1 135 ? -21.820 6.268 14.706 1.00 93.31 135 ARG A C 1
ATOM 1032 O O . ARG A 1 135 ? -22.426 6.546 15.740 1.00 93.31 135 ARG A O 1
ATOM 1039 N N . ASN A 1 136 ? -21.807 7.082 13.650 1.00 91.06 136 ASN A N 1
ATOM 1040 C CA . ASN A 1 136 ? -22.499 8.372 13.655 1.00 91.06 136 ASN A CA 1
ATOM 1041 C C . ASN A 1 136 ? -24.019 8.206 13.787 1.00 91.06 136 ASN A C 1
ATOM 1043 O O . ASN A 1 136 ? -24.644 8.942 14.550 1.00 91.06 136 ASN A O 1
ATOM 1047 N N . ARG A 1 137 ? -24.611 7.196 13.135 1.00 88.88 137 ARG A N 1
ATOM 1048 C CA . ARG A 1 137 ? -26.034 6.845 13.316 1.00 88.88 137 ARG A CA 1
ATOM 1049 C C . ARG A 1 137 ? -26.335 6.351 14.730 1.00 88.88 137 ARG A C 1
ATOM 1051 O O . ARG A 1 137 ? -27.373 6.690 15.286 1.00 88.88 137 ARG A O 1
ATOM 1058 N N . CYS A 1 138 ? -25.437 5.569 15.328 1.00 89.94 138 CYS A N 1
ATOM 1059 C CA . CYS A 1 138 ? -25.593 5.064 16.688 1.00 89.94 138 CYS A CA 1
ATOM 1060 C C . CYS A 1 138 ? -25.442 6.161 17.748 1.00 89.94 138 CYS A C 1
ATOM 1062 O O . CYS A 1 138 ? -26.143 6.098 18.755 1.00 89.94 138 CYS A O 1
ATOM 1064 N N . ALA A 1 139 ? -24.566 7.145 17.539 1.00 84.88 139 ALA A N 1
ATOM 1065 C CA . ALA A 1 139 ? -24.316 8.232 18.485 1.00 84.88 139 ALA A CA 1
ATOM 1066 C C . ALA A 1 139 ? -25.351 9.365 18.390 1.00 84.88 139 ALA A C 1
ATOM 1068 O O . ALA A 1 139 ? -25.647 10.011 19.395 1.00 84.88 139 ALA A O 1
ATOM 1069 N N . HIS A 1 140 ? -25.923 9.607 17.206 1.00 78.25 140 HIS A N 1
ATOM 1070 C CA . HIS A 1 140 ? -26.869 10.702 17.018 1.00 78.25 140 HIS A CA 1
ATOM 1071 C C . HIS A 1 140 ? -28.282 10.325 17.509 1.00 78.25 140 HIS A C 1
ATOM 1073 O O . HIS A 1 140 ? -28.836 9.319 17.066 1.00 78.25 140 HIS A O 1
ATOM 1079 N N . PRO A 1 141 ? -28.934 11.139 18.357 1.00 64.12 141 PRO A N 1
ATOM 1080 C CA . PRO A 1 141 ? -30.282 10.859 18.863 1.00 64.12 141 PRO A CA 1
ATOM 1081 C C . PRO A 1 141 ? -31.419 11.119 17.848 1.00 64.12 141 PRO A C 1
ATOM 1083 O O . PRO A 1 141 ? -32.568 11.259 18.259 1.00 64.12 141 PRO A O 1
ATOM 1086 N N . THR A 1 142 ? -31.148 11.225 16.537 1.00 57.44 142 THR A N 1
ATOM 1087 C CA . THR A 1 142 ? -32.195 11.627 15.571 1.00 57.44 142 THR A CA 1
ATOM 1088 C C . THR A 1 142 ? -33.071 10.459 15.155 1.00 57.44 142 THR A C 1
ATOM 1090 O O . THR A 1 142 ? -32.593 9.449 14.643 1.00 57.44 142 THR A O 1
ATOM 1093 N N . TYR A 1 143 ? -34.375 10.679 15.277 1.00 55.50 143 TYR A N 1
ATOM 1094 C CA . TYR A 1 143 ? -35.435 9.901 14.655 1.00 55.50 143 TYR A CA 1
ATOM 1095 C C . TYR A 1 143 ? -35.419 10.112 13.137 1.00 55.50 143 TYR A C 1
ATOM 1097 O O . TYR A 1 143 ? -35.864 11.142 12.630 1.00 55.50 143 TYR A O 1
ATOM 1105 N N . GLN A 1 144 ? -34.866 9.161 12.384 1.00 54.31 144 GLN A N 1
ATOM 1106 C CA . GLN A 1 144 ? -34.970 9.164 10.924 1.00 54.31 144 GLN A CA 1
ATOM 1107 C C . GLN A 1 144 ? -36.382 8.712 10.520 1.00 54.31 144 GLN A C 1
ATOM 1109 O O . GLN A 1 144 ? -36.597 7.556 10.185 1.00 54.31 144 GLN A O 1
ATOM 1114 N N . GLY A 1 145 ? -37.366 9.612 10.607 1.00 56.34 145 GLY A N 1
ATOM 1115 C CA . GLY A 1 145 ? -38.727 9.424 10.076 1.00 56.34 145 GLY A CA 1
ATOM 1116 C C . GLY A 1 145 ? -39.636 8.430 10.817 1.00 56.34 145 GLY A C 1
ATOM 1117 O O . GLY A 1 145 ? -40.851 8.510 10.674 1.00 56.34 145 GLY A O 1
ATOM 1118 N N . THR A 1 146 ? -39.084 7.540 11.638 1.00 57.25 146 THR A N 1
ATOM 1119 C CA . THR A 1 146 ? -39.808 6.661 12.569 1.00 57.25 146 THR A CA 1
ATOM 1120 C C . THR A 1 146 ? -39.541 7.104 14.004 1.00 57.25 146 THR A C 1
ATOM 1122 O O . THR A 1 146 ? -38.408 7.460 14.312 1.00 57.25 146 THR A O 1
ATOM 1125 N N . GLU A 1 147 ? -40.527 7.025 14.904 1.00 60.69 147 GLU A N 1
ATOM 1126 C CA . GLU A 1 147 ? -40.407 7.332 16.350 1.00 60.69 147 GLU A CA 1
ATOM 1127 C C . GLU A 1 147 ? -39.453 6.397 17.127 1.00 60.69 147 GLU A C 1
ATOM 1129 O O . GLU A 1 147 ? -39.503 6.319 18.352 1.00 60.69 147 GLU A O 1
ATOM 1134 N N . GLN A 1 148 ? -38.572 5.665 16.443 1.00 65.69 148 GLN A N 1
ATOM 1135 C CA . GLN A 1 148 ? -37.583 4.791 17.059 1.00 65.69 148 GLN A CA 1
ATOM 1136 C C . GLN A 1 148 ? -36.157 5.210 16.677 1.00 65.69 148 GLN A C 1
ATOM 1138 O O . GLN A 1 148 ? -35.899 5.515 15.507 1.00 65.69 148 GLN A O 1
ATOM 1143 N N . PRO A 1 149 ? -35.219 5.226 17.643 1.00 72.62 149 PRO A N 1
ATOM 1144 C CA . PRO A 1 149 ? -33.802 5.420 17.360 1.00 72.62 149 PRO A CA 1
ATOM 1145 C C . PRO A 1 149 ? -33.256 4.322 16.443 1.00 72.62 149 PRO A C 1
ATOM 1147 O O . PRO A 1 149 ? -33.765 3.202 16.425 1.00 72.62 149 PRO A O 1
ATOM 1150 N N . TYR A 1 150 ? -32.161 4.615 15.740 1.00 82.88 150 TYR A N 1
ATOM 1151 C CA . TYR A 1 150 ? -31.450 3.619 14.937 1.00 82.88 150 TYR A CA 1
ATOM 1152 C C . TYR A 1 150 ? -31.072 2.383 15.772 1.00 82.88 150 TYR A C 1
ATOM 1154 O O . TYR A 1 150 ? -30.342 2.495 16.761 1.00 82.88 150 TYR A O 1
ATOM 1162 N N . ALA A 1 151 ? -31.545 1.208 15.353 1.00 86.19 151 ALA A N 1
ATOM 1163 C CA . ALA A 1 151 ? -31.329 -0.070 16.024 1.00 86.19 151 ALA A CA 1
ATOM 1164 C C . ALA A 1 151 ? -30.556 -1.033 15.096 1.00 86.19 151 ALA A C 1
ATOM 1166 O O . ALA A 1 151 ? -31.166 -1.678 14.242 1.00 86.19 151 ALA A O 1
ATOM 1167 N N . PRO A 1 152 ? -29.218 -1.117 15.214 1.00 92.12 152 PRO A N 1
ATOM 1168 C CA . PRO A 1 152 ? -28.415 -2.037 14.413 1.00 92.12 152 PRO A CA 1
ATOM 1169 C C . PRO A 1 152 ? -28.652 -3.493 14.840 1.00 92.12 152 PRO A C 1
ATOM 1171 O O . PRO A 1 152 ? -28.878 -3.769 16.020 1.00 92.12 152 PRO A O 1
ATOM 1174 N N . SER A 1 153 ? -28.560 -4.427 13.890 1.00 95.44 153 SER A N 1
ATOM 1175 C CA . SER A 1 153 ? -28.639 -5.860 14.188 1.00 95.44 153 SER A CA 1
ATOM 1176 C C . SER A 1 153 ? -27.373 -6.382 14.878 1.00 95.44 153 SER A C 1
ATOM 1178 O O . SER A 1 153 ? -26.297 -5.775 14.807 1.00 95.44 153 SER A O 1
ATOM 1180 N N . ALA A 1 154 ? -27.494 -7.549 15.515 1.00 95.50 154 ALA A N 1
ATOM 1181 C CA . ALA A 1 154 ? -26.364 -8.253 16.109 1.00 95.50 154 ALA A CA 1
ATOM 1182 C C . ALA A 1 154 ? -25.298 -8.585 15.051 1.00 95.50 154 ALA A C 1
ATOM 1184 O O . ALA A 1 154 ? -24.103 -8.438 15.278 1.00 95.50 154 ALA A O 1
ATOM 1185 N N . GLU A 1 155 ? -25.708 -8.992 13.857 1.00 95.44 155 GLU A N 1
ATOM 1186 C CA . GLU A 1 155 ? -24.809 -9.376 12.771 1.00 95.44 155 GLU A CA 1
ATOM 1187 C C . GLU A 1 155 ? -24.002 -8.175 12.270 1.00 95.44 155 GLU A C 1
ATOM 1189 O O . GLU A 1 155 ? -22.802 -8.301 12.011 1.00 95.44 155 GLU A O 1
ATOM 1194 N N . LEU A 1 156 ? -24.628 -6.995 12.198 1.00 95.69 156 LEU A N 1
ATOM 1195 C CA . LEU A 1 156 ? -23.950 -5.763 11.800 1.00 95.69 156 LEU A CA 1
ATOM 1196 C C . LEU A 1 156 ? -22.894 -5.357 12.833 1.00 95.69 156 LEU A C 1
ATOM 1198 O O . LEU A 1 156 ? -21.745 -5.107 12.473 1.00 95.69 156 LEU A O 1
ATOM 1202 N N . ALA A 1 157 ? -23.254 -5.355 14.121 1.00 96.62 157 ALA A N 1
ATOM 1203 C CA . ALA A 1 157 ? -22.308 -5.056 15.196 1.00 96.62 157 ALA A CA 1
ATOM 1204 C C . ALA A 1 157 ? -21.139 -6.057 15.226 1.00 96.62 157 ALA A C 1
ATOM 1206 O O . ALA A 1 157 ? -19.982 -5.661 15.366 1.00 96.62 157 ALA A O 1
ATOM 1207 N N . ARG A 1 158 ? -21.424 -7.349 15.013 1.00 95.25 158 ARG A N 1
ATOM 1208 C CA . ARG A 1 158 ? -20.400 -8.399 14.925 1.00 95.25 158 ARG A CA 1
ATOM 1209 C C . ARG A 1 158 ? -19.459 -8.182 13.742 1.00 95.25 158 ARG A C 1
ATOM 1211 O O . ARG A 1 158 ? -18.252 -8.328 13.893 1.00 95.25 158 ARG A O 1
ATOM 1218 N N . THR A 1 159 ? -20.004 -7.835 12.579 1.00 96.00 159 THR A N 1
ATOM 1219 C CA . THR A 1 159 ? -19.220 -7.576 11.361 1.00 96.00 159 THR A CA 1
ATOM 1220 C C . THR A 1 159 ? -18.227 -6.444 11.598 1.00 96.00 159 THR A C 1
ATOM 1222 O O . THR A 1 159 ? -17.036 -6.601 11.339 1.00 96.00 159 THR A O 1
ATOM 1225 N N . HIS A 1 160 ? -18.700 -5.343 12.184 1.00 97.44 160 HIS A N 1
ATOM 1226 C CA . HIS A 1 160 ? -17.873 -4.195 12.544 1.00 97.44 160 HIS A CA 1
ATOM 1227 C C . HIS A 1 160 ? -16.750 -4.549 13.522 1.00 97.44 160 HIS A C 1
ATOM 1229 O O . HIS A 1 160 ? -15.604 -4.178 13.279 1.00 97.44 160 HIS A O 1
ATOM 1235 N N . LEU A 1 161 ? -17.048 -5.316 14.577 1.00 96.00 161 LEU A N 1
ATOM 1236 C CA . LEU A 1 161 ? -16.042 -5.820 15.522 1.00 96.00 161 LEU A CA 1
ATOM 1237 C C . LEU A 1 161 ? -14.953 -6.638 14.820 1.00 96.00 161 LEU A C 1
ATOM 1239 O O . LEU A 1 161 ? -13.762 -6.371 14.980 1.00 96.00 161 LEU A O 1
ATOM 1243 N N . VAL A 1 162 ? -15.365 -7.631 14.028 1.00 95.25 162 VAL A N 1
ATOM 1244 C CA . VAL A 1 162 ? -14.442 -8.541 13.340 1.00 95.25 162 VAL A CA 1
ATOM 1245 C C . VAL A 1 162 ? -13.560 -7.771 12.358 1.00 95.25 162 VAL A C 1
ATOM 1247 O O . VAL A 1 162 ? -12.349 -7.989 12.327 1.00 95.25 162 VAL A O 1
ATOM 1250 N N . HIS A 1 163 ? -14.140 -6.856 11.578 1.00 95.38 163 HIS A N 1
ATOM 1251 C CA . HIS A 1 163 ? -13.392 -6.028 10.632 1.00 95.38 163 HIS A CA 1
ATOM 1252 C C . HIS A 1 163 ? -12.429 -5.078 11.344 1.00 95.38 163 HIS A C 1
ATOM 1254 O O . HIS A 1 163 ? -11.271 -4.990 10.947 1.00 95.38 163 HIS A O 1
ATOM 1260 N N . ALA A 1 164 ? -12.853 -4.422 12.427 1.00 96.06 164 ALA A N 1
ATOM 1261 C CA . ALA A 1 164 ? -11.981 -3.553 13.212 1.00 96.06 164 ALA A CA 1
ATOM 1262 C C . ALA A 1 164 ? -10.760 -4.311 13.748 1.00 96.06 164 ALA A C 1
ATOM 1264 O O . ALA A 1 164 ? -9.629 -3.854 13.581 1.00 96.06 164 ALA A O 1
ATOM 1265 N N . VAL A 1 165 ? -10.961 -5.495 14.335 1.00 95.06 165 VAL A N 1
ATOM 1266 C CA . VAL A 1 165 ? -9.844 -6.302 14.841 1.00 95.06 165 VAL A CA 1
ATOM 1267 C C . VAL A 1 165 ? -8.928 -6.735 13.702 1.00 95.06 165 VAL A C 1
ATOM 1269 O O . VAL A 1 165 ? -7.734 -6.448 13.745 1.00 95.06 165 VAL A O 1
ATOM 1272 N N . ARG A 1 166 ? -9.478 -7.373 12.663 1.00 91.88 166 ARG A N 1
ATOM 1273 C CA . ARG A 1 166 ? -8.679 -7.961 11.577 1.00 91.88 166 ARG A CA 1
ATOM 1274 C C . ARG A 1 166 ? -7.954 -6.923 10.733 1.00 91.88 166 ARG A C 1
ATOM 1276 O O . ARG A 1 166 ? -6.816 -7.165 10.343 1.00 91.88 166 ARG A O 1
ATOM 1283 N N . HIS A 1 167 ? -8.592 -5.798 10.431 1.00 91.81 167 HIS A N 1
ATOM 1284 C CA . HIS A 1 167 ? -8.025 -4.781 9.541 1.00 91.81 167 HIS A CA 1
ATOM 1285 C C . HIS A 1 167 ? -7.141 -3.792 10.298 1.00 91.81 167 HIS A C 1
ATOM 1287 O O . HIS A 1 167 ? -6.209 -3.236 9.723 1.00 91.81 167 HIS A O 1
ATOM 1293 N N . VAL A 1 168 ? -7.418 -3.572 11.588 1.00 93.44 168 VAL A N 1
ATOM 1294 C CA . VAL A 1 168 ? -6.729 -2.575 12.408 1.00 93.44 168 VAL A CA 1
ATOM 1295 C C . VAL A 1 168 ? -6.036 -3.257 13.586 1.00 93.44 168 VAL A C 1
ATOM 1297 O O . VAL A 1 168 ? -4.831 -3.473 13.502 1.00 93.44 168 VAL A O 1
ATOM 1300 N N . LEU A 1 169 ? -6.733 -3.621 14.663 1.00 93.69 169 LEU A N 1
ATOM 1301 C CA . LEU A 1 169 ? -6.095 -3.872 15.970 1.00 93.69 169 LEU A CA 1
ATOM 1302 C C . LEU A 1 169 ? -5.101 -5.052 16.007 1.00 93.69 169 LEU A C 1
ATOM 1304 O O . LEU A 1 169 ? -4.154 -5.042 16.798 1.00 93.69 169 LEU A O 1
ATOM 1308 N N . SER A 1 170 ? -5.279 -6.068 15.159 1.00 89.62 170 SER A N 1
ATOM 1309 C CA . SER A 1 170 ? -4.340 -7.196 15.050 1.00 89.62 170 SER A CA 1
ATOM 1310 C C . SER A 1 170 ? -3.137 -6.886 14.151 1.00 89.62 170 SER A C 1
ATOM 1312 O O . SER A 1 170 ? -2.136 -7.605 14.154 1.00 89.62 170 SER A O 1
ATOM 1314 N N . GLN A 1 171 ? -3.216 -5.821 13.352 1.00 86.19 171 GLN A N 1
ATOM 1315 C CA . GLN A 1 171 ? -2.189 -5.449 12.384 1.00 86.19 171 GLN A CA 1
ATOM 1316 C C . GLN A 1 171 ? -1.087 -4.612 13.035 1.00 86.19 171 GLN A C 1
ATOM 1318 O O . GLN A 1 171 ? -1.329 -3.805 13.927 1.00 86.19 171 GLN A O 1
ATOM 1323 N N . ALA A 1 172 ? 0.153 -4.766 12.570 1.00 80.88 172 ALA A N 1
ATOM 1324 C CA . ALA A 1 172 ? 1.244 -3.872 12.978 1.00 80.88 172 ALA A CA 1
ATOM 1325 C C . ALA A 1 172 ? 1.210 -2.541 12.213 1.00 80.88 172 ALA A C 1
ATOM 1327 O O . ALA A 1 172 ? 0.755 -2.554 11.065 1.00 80.88 172 ALA A O 1
ATOM 1328 N N . PRO A 1 173 ? 1.773 -1.448 12.768 1.00 75.31 173 PRO A N 1
ATOM 1329 C CA . PRO A 1 173 ? 2.037 -0.246 11.983 1.00 75.31 173 PRO A CA 1
ATOM 1330 C C . PRO A 1 173 ? 2.903 -0.595 10.770 1.00 75.31 173 PRO A C 1
ATOM 1332 O O . PRO A 1 173 ? 3.911 -1.295 10.893 1.00 75.31 173 PRO A O 1
ATOM 1335 N N . VAL A 1 174 ? 2.494 -0.147 9.584 1.00 65.56 174 VAL A N 1
ATOM 1336 C CA . VAL A 1 174 ? 3.208 -0.441 8.335 1.00 65.56 174 VAL A CA 1
ATOM 1337 C C . VAL A 1 174 ? 3.985 0.793 7.900 1.00 65.56 174 VAL A C 1
ATOM 1339 O O . VAL A 1 174 ? 3.393 1.813 7.578 1.00 65.56 174 VAL A O 1
ATOM 1342 N N . GLN A 1 175 ? 5.311 0.686 7.808 1.00 59.56 175 GLN A N 1
ATOM 1343 C CA . GLN A 1 175 ? 6.184 1.725 7.236 1.00 59.56 175 GLN A CA 1
ATOM 1344 C C . GLN A 1 175 ? 6.128 1.766 5.694 1.00 59.56 175 GLN A C 1
ATOM 1346 O O . GLN A 1 175 ? 7.099 2.144 5.050 1.00 59.56 175 GLN A O 1
ATOM 1351 N N . GLY A 1 176 ? 5.037 1.326 5.059 1.00 63.78 176 GLY A N 1
ATOM 1352 C CA . GLY A 1 176 ? 5.031 0.927 3.645 1.00 63.78 176 GLY A CA 1
ATOM 1353 C C . GLY A 1 176 ? 5.559 2.005 2.695 1.00 63.78 176 GLY A C 1
ATOM 1354 O O . GLY A 1 176 ? 6.409 1.721 1.853 1.00 63.78 176 GLY A O 1
ATOM 1355 N N . LYS A 1 177 ? 5.116 3.257 2.862 1.00 66.25 177 LYS A N 1
ATOM 1356 C CA . LYS A 1 177 ? 5.541 4.372 1.998 1.00 66.25 177 LYS A CA 1
ATOM 1357 C C . LYS A 1 177 ? 6.915 4.934 2.360 1.00 66.25 177 LYS A C 1
ATOM 1359 O O . LYS A 1 177 ? 7.715 5.159 1.456 1.00 66.25 177 LYS A O 1
ATOM 1364 N N . ALA A 1 178 ? 7.213 5.126 3.645 1.00 70.19 178 ALA A N 1
ATOM 1365 C CA . ALA A 1 178 ? 8.510 5.645 4.085 1.00 70.19 178 ALA A CA 1
ATOM 1366 C C . ALA A 1 178 ? 9.651 4.653 3.812 1.00 70.19 178 ALA A C 1
ATOM 1368 O O . ALA A 1 178 ? 10.682 5.037 3.259 1.00 70.19 178 ALA A O 1
ATOM 1369 N N . ALA A 1 179 ? 9.435 3.369 4.105 1.00 75.12 179 ALA A N 1
ATOM 1370 C CA . ALA A 1 179 ? 10.381 2.308 3.783 1.00 75.12 179 ALA A CA 1
ATOM 1371 C C . ALA A 1 179 ? 10.553 2.170 2.266 1.00 75.12 179 ALA A C 1
ATOM 1373 O O . ALA A 1 179 ? 11.683 2.101 1.793 1.00 75.12 179 ALA A O 1
ATOM 1374 N N . ALA A 1 180 ? 9.470 2.223 1.475 1.00 83.38 180 ALA A N 1
ATOM 1375 C CA . ALA A 1 180 ? 9.601 2.229 0.018 1.00 83.38 180 ALA A CA 1
ATOM 1376 C C . ALA A 1 180 ? 10.433 3.426 -0.462 1.00 83.38 180 ALA A C 1
ATOM 1378 O O . ALA A 1 180 ? 11.370 3.242 -1.234 1.00 83.38 180 ALA A O 1
ATOM 1379 N N . ALA A 1 181 ? 10.165 4.633 0.047 1.00 84.12 181 ALA A N 1
ATOM 1380 C CA . ALA A 1 181 ? 10.920 5.832 -0.308 1.00 84.12 181 ALA A CA 1
ATOM 1381 C C . ALA A 1 181 ? 12.408 5.721 0.061 1.00 84.12 181 ALA A C 1
ATOM 1383 O O . ALA A 1 181 ? 13.261 6.163 -0.706 1.00 84.12 181 ALA A O 1
ATOM 1384 N N . GLN A 1 182 ? 12.744 5.106 1.198 1.00 85.06 182 GLN A N 1
ATOM 1385 C CA . GLN A 1 182 ? 14.134 4.843 1.579 1.00 85.06 182 GLN A CA 1
ATOM 1386 C C . GLN A 1 182 ? 14.826 3.902 0.584 1.00 85.06 182 GLN A C 1
ATOM 1388 O O . GLN A 1 182 ? 15.971 4.145 0.201 1.00 85.06 182 GLN A O 1
ATOM 1393 N N . ILE A 1 183 ? 14.127 2.862 0.127 1.00 91.75 183 ILE A N 1
ATOM 1394 C CA . ILE A 1 183 ? 14.647 1.927 -0.876 1.00 91.75 183 ILE A CA 1
ATOM 1395 C C . ILE A 1 183 ? 14.810 2.602 -2.232 1.00 91.75 183 ILE A C 1
ATOM 1397 O O . ILE A 1 183 ? 15.824 2.399 -2.894 1.00 91.75 183 ILE A O 1
ATOM 1401 N N . ILE A 1 184 ? 13.869 3.456 -2.632 1.00 93.88 184 ILE A N 1
ATOM 1402 C CA . ILE A 1 184 ? 14.018 4.229 -3.865 1.00 93.88 184 ILE A CA 1
ATOM 1403 C C . ILE A 1 184 ? 15.228 5.164 -3.774 1.00 93.88 184 ILE A C 1
ATOM 1405 O O . ILE A 1 184 ? 16.055 5.135 -4.680 1.00 93.88 184 ILE A O 1
ATOM 1409 N N . ARG A 1 185 ? 15.427 5.887 -2.662 1.00 92.38 185 ARG A N 1
ATOM 1410 C CA . ARG A 1 185 ? 16.630 6.725 -2.461 1.00 92.38 185 ARG A CA 1
ATOM 1411 C C . ARG A 1 185 ? 17.930 5.926 -2.543 1.00 92.38 185 ARG A C 1
ATOM 1413 O O . ARG A 1 185 ? 18.930 6.427 -3.053 1.00 92.38 185 ARG A O 1
ATOM 1420 N N . LEU A 1 186 ? 17.926 4.686 -2.049 1.00 93.94 186 LEU A N 1
ATOM 1421 C CA . LEU A 1 186 ? 19.068 3.783 -2.178 1.00 93.94 186 LEU A CA 1
ATOM 1422 C C . LEU A 1 186 ? 19.382 3.497 -3.658 1.00 93.94 186 LEU A C 1
ATOM 1424 O O . LEU A 1 186 ? 20.547 3.555 -4.042 1.00 93.94 186 LEU A O 1
ATOM 1428 N N . VAL A 1 187 ? 18.360 3.259 -4.488 1.00 95.81 187 VAL A N 1
ATOM 1429 C CA . VAL A 1 187 ? 18.500 3.013 -5.939 1.00 95.81 187 VAL A CA 1
ATOM 1430 C C . VAL A 1 187 ? 18.870 4.279 -6.720 1.00 95.81 187 VAL A C 1
ATOM 1432 O O . VAL A 1 187 ? 19.622 4.208 -7.692 1.00 95.81 187 VAL A O 1
ATOM 1435 N N . GLU A 1 188 ? 18.401 5.451 -6.285 1.00 94.56 188 GLU A N 1
ATOM 1436 C CA . GLU A 1 188 ? 18.767 6.743 -6.880 1.00 94.56 188 GLU A CA 1
ATOM 1437 C C . GLU A 1 188 ? 20.259 7.070 -6.716 1.00 94.56 188 GLU A C 1
ATOM 1439 O O . GLU A 1 188 ? 20.815 7.846 -7.498 1.00 94.56 188 GLU A O 1
ATOM 1444 N N . SER A 1 189 ? 20.944 6.459 -5.749 1.00 94.00 189 SER A N 1
ATOM 1445 C CA . SER A 1 189 ? 22.383 6.634 -5.564 1.00 94.00 189 SER A CA 1
ATOM 1446 C C . SER A 1 189 ? 23.177 6.204 -6.803 1.00 94.00 189 SER A C 1
ATOM 1448 O O . SER A 1 189 ? 22.949 5.149 -7.396 1.00 94.00 189 SER A O 1
ATOM 1450 N N . SER A 1 190 ? 24.187 6.986 -7.188 1.00 90.06 190 SER A N 1
ATOM 1451 C CA . SER A 1 190 ? 25.150 6.589 -8.229 1.00 90.06 190 SER A CA 1
ATOM 1452 C C . SER A 1 190 ? 25.969 5.352 -7.841 1.00 90.06 190 SER A C 1
ATOM 1454 O O . SER A 1 190 ? 26.494 4.671 -8.719 1.00 90.06 190 SER A O 1
ATOM 1456 N N . PHE A 1 191 ? 26.047 5.048 -6.540 1.00 90.62 191 PHE A N 1
ATOM 1457 C CA . PHE A 1 191 ? 26.763 3.896 -5.985 1.00 90.62 191 PHE A CA 1
ATOM 1458 C C . PHE A 1 191 ? 25.909 2.627 -5.893 1.00 90.62 191 PHE A C 1
ATOM 1460 O O . PHE A 1 191 ? 26.413 1.588 -5.460 1.00 90.62 191 PHE A O 1
ATOM 1467 N N . PHE A 1 192 ? 24.629 2.688 -6.275 1.00 95.00 192 PHE A N 1
ATOM 1468 C CA . PHE A 1 192 ? 23.810 1.485 -6.340 1.00 95.00 192 PHE A CA 1
ATOM 1469 C C . PHE A 1 192 ? 24.373 0.526 -7.406 1.00 95.00 192 PHE A C 1
ATOM 1471 O O . PHE A 1 192 ? 24.745 0.971 -8.499 1.00 95.00 192 PHE A O 1
ATOM 1478 N N . PRO A 1 193 ? 24.479 -0.782 -7.119 1.00 94.00 193 PRO A N 1
ATOM 1479 C CA . PRO A 1 193 ? 25.132 -1.728 -8.011 1.00 94.00 193 PRO A CA 1
ATOM 1480 C C . PRO A 1 193 ? 24.343 -1.962 -9.302 1.00 94.00 193 PRO A C 1
ATOM 1482 O O . PRO A 1 193 ? 23.115 -2.019 -9.324 1.00 94.00 193 PRO A O 1
ATOM 1485 N N . THR A 1 194 ? 25.076 -2.198 -10.387 1.00 94.00 194 THR A N 1
ATOM 1486 C CA . THR A 1 194 ? 24.541 -2.672 -11.674 1.00 94.00 194 THR A CA 1
ATOM 1487 C C . THR A 1 194 ? 24.593 -4.199 -11.810 1.00 94.00 194 THR A C 1
ATOM 1489 O O . THR A 1 194 ? 24.192 -4.745 -12.834 1.00 94.00 194 THR A O 1
ATOM 1492 N N . GLU A 1 195 ? 25.062 -4.894 -10.769 1.00 94.75 195 GLU A N 1
ATOM 1493 C CA . GLU A 1 195 ? 25.079 -6.353 -10.660 1.00 94.75 195 GLU A CA 1
ATOM 1494 C C . GLU A 1 195 ? 23.948 -6.838 -9.747 1.00 94.75 195 GLU A C 1
ATOM 1496 O O . GLU A 1 195 ? 23.828 -6.399 -8.599 1.00 94.75 195 GLU A O 1
ATOM 1501 N N . VAL A 1 196 ? 23.159 -7.792 -10.242 1.00 94.19 196 VAL A N 1
ATOM 1502 C CA . VAL A 1 196 ? 21.920 -8.259 -9.598 1.00 94.19 196 VAL A CA 1
ATOM 1503 C C . VAL A 1 196 ? 22.175 -8.856 -8.213 1.00 94.19 196 VAL A C 1
ATOM 1505 O O . VAL A 1 196 ? 21.475 -8.515 -7.264 1.00 94.19 196 VAL A O 1
ATOM 1508 N N . GLU A 1 197 ? 23.211 -9.683 -8.051 1.00 95.50 197 GLU A N 1
ATOM 1509 C CA . GLU A 1 197 ? 23.524 -10.298 -6.752 1.00 95.50 197 GLU A CA 1
ATOM 1510 C C . GLU A 1 197 ? 23.935 -9.259 -5.697 1.00 95.50 197 GLU A C 1
ATOM 1512 O O . GLU A 1 197 ? 23.503 -9.330 -4.547 1.00 95.50 197 GLU A O 1
ATOM 1517 N N . LYS A 1 198 ? 24.686 -8.222 -6.089 1.00 95.44 198 LYS A N 1
ATOM 1518 C CA . LYS A 1 198 ? 25.033 -7.111 -5.188 1.00 95.44 198 LYS A CA 1
ATOM 1519 C C . LYS A 1 198 ? 23.804 -6.271 -4.830 1.00 95.44 198 LYS A C 1
ATOM 1521 O O . LYS A 1 198 ? 23.672 -5.855 -3.679 1.00 95.44 198 LYS A O 1
ATOM 1526 N N . ALA A 1 199 ? 22.890 -6.056 -5.780 1.00 95.56 199 ALA A N 1
ATOM 1527 C CA . ALA A 1 199 ? 21.626 -5.362 -5.530 1.00 95.56 199 ALA A CA 1
ATOM 1528 C C . ALA A 1 199 ? 20.751 -6.126 -4.524 1.00 95.56 199 ALA A C 1
ATOM 1530 O O . ALA A 1 199 ? 20.246 -5.524 -3.576 1.00 95.56 199 ALA A O 1
ATOM 1531 N N . LYS A 1 200 ? 20.652 -7.458 -4.652 1.00 96.00 200 LYS A N 1
ATOM 1532 C CA . LYS A 1 200 ? 19.954 -8.314 -3.677 1.00 96.00 200 LYS A CA 1
ATOM 1533 C C . LYS A 1 200 ? 20.555 -8.201 -2.277 1.00 96.00 200 LYS A C 1
ATOM 1535 O O . LYS A 1 200 ? 19.808 -8.095 -1.307 1.00 96.00 200 LYS A O 1
ATOM 1540 N N . VAL A 1 201 ? 21.887 -8.194 -2.152 1.00 95.00 201 VAL A N 1
ATOM 1541 C CA . VAL A 1 201 ? 22.564 -8.009 -0.853 1.00 95.00 201 VAL A CA 1
ATOM 1542 C C . VAL A 1 201 ? 22.203 -6.657 -0.234 1.00 95.00 201 VAL A C 1
ATOM 1544 O O . VAL A 1 201 ? 21.848 -6.607 0.944 1.00 95.00 201 VAL A O 1
ATOM 1547 N N . GLN A 1 202 ? 22.225 -5.576 -1.020 1.00 93.38 202 GLN A N 1
ATOM 1548 C CA . GLN A 1 202 ? 21.833 -4.255 -0.525 1.00 93.38 202 GLN A CA 1
ATOM 1549 C C . GLN A 1 202 ? 20.357 -4.204 -0.112 1.00 93.38 202 GLN A C 1
ATOM 1551 O O . GLN A 1 202 ? 20.054 -3.717 0.975 1.00 93.38 202 GLN A O 1
ATOM 1556 N N . PHE A 1 203 ? 19.446 -4.774 -0.903 1.00 94.31 203 PHE A N 1
ATOM 1557 C CA . PHE A 1 203 ? 18.031 -4.863 -0.538 1.00 94.31 203 PHE A CA 1
ATOM 1558 C C . PHE A 1 203 ? 17.802 -5.656 0.748 1.00 94.31 203 PHE A C 1
ATOM 1560 O O . PHE A 1 203 ? 17.098 -5.176 1.636 1.00 94.31 203 PHE A O 1
ATOM 1567 N N . LYS A 1 204 ? 18.456 -6.810 0.913 1.00 89.31 204 LYS A N 1
ATOM 1568 C CA . LYS A 1 204 ? 18.398 -7.572 2.169 1.00 89.31 204 LYS A CA 1
ATOM 1569 C C . LYS A 1 204 ? 18.913 -6.757 3.354 1.00 89.31 204 LYS A C 1
ATOM 1571 O O . LYS A 1 204 ? 18.244 -6.706 4.383 1.00 89.31 204 LYS A O 1
ATOM 1576 N N . SER A 1 205 ? 20.044 -6.063 3.196 1.00 85.19 205 SER A N 1
ATOM 1577 C CA . SER A 1 205 ? 20.592 -5.185 4.243 1.00 85.19 205 SER A CA 1
ATOM 1578 C C . SER A 1 205 ? 19.673 -4.007 4.583 1.00 85.19 205 SER A C 1
ATOM 1580 O O . SER A 1 205 ? 19.649 -3.554 5.722 1.00 85.19 205 SER A O 1
ATOM 1582 N N . ALA A 1 206 ? 18.868 -3.561 3.616 1.00 82.81 206 ALA A N 1
ATOM 1583 C CA . ALA A 1 206 ? 17.874 -2.510 3.777 1.00 82.81 206 ALA A CA 1
ATOM 1584 C C . ALA A 1 206 ? 16.510 -3.029 4.284 1.00 82.81 206 ALA A C 1
ATOM 1586 O O . ALA A 1 206 ? 15.532 -2.286 4.288 1.00 82.81 206 ALA A O 1
ATOM 1587 N N . GLY A 1 207 ? 16.429 -4.295 4.715 1.00 81.00 207 GLY A N 1
ATOM 1588 C CA . GLY A 1 207 ? 15.241 -4.868 5.355 1.00 81.00 207 GLY A CA 1
ATOM 1589 C C . GLY A 1 207 ? 14.282 -5.616 4.422 1.00 81.00 207 GLY A C 1
ATOM 1590 O O . GLY A 1 207 ? 13.219 -6.041 4.871 1.00 81.00 207 GLY A O 1
ATOM 1591 N N . LEU A 1 208 ? 14.646 -5.844 3.152 1.00 85.56 208 LEU A N 1
ATOM 1592 C CA . LEU A 1 208 ? 13.834 -6.610 2.189 1.00 85.56 208 LEU A CA 1
ATOM 1593 C C . LEU A 1 208 ? 14.071 -8.125 2.269 1.00 85.56 208 LEU A C 1
ATOM 1595 O O . LEU A 1 208 ? 13.818 -8.825 1.304 1.00 85.56 208 LEU A O 1
ATOM 1599 N N . ASP A 1 209 ? 14.587 -8.667 3.371 1.00 78.44 209 ASP A N 1
ATOM 1600 C CA . ASP A 1 209 ? 14.674 -10.132 3.523 1.00 78.44 209 ASP A CA 1
ATOM 1601 C C . ASP A 1 209 ? 13.330 -10.730 3.983 1.00 78.44 209 ASP A C 1
ATOM 1603 O O . ASP A 1 209 ? 12.943 -11.828 3.592 1.00 78.44 209 ASP A O 1
ATOM 1607 N N . ARG A 1 210 ? 12.571 -9.972 4.787 1.00 72.44 210 ARG A N 1
ATOM 1608 C CA . ARG A 1 210 ? 11.255 -10.358 5.333 1.00 72.44 210 ARG A CA 1
ATOM 1609 C C . ARG A 1 210 ? 10.230 -9.233 5.203 1.00 72.44 210 ARG A C 1
ATOM 1611 O O . ARG A 1 210 ? 9.404 -9.015 6.091 1.00 72.44 210 ARG A O 1
ATOM 1618 N N . ALA A 1 211 ? 10.326 -8.472 4.118 1.00 75.69 211 ALA A N 1
ATOM 1619 C CA . ALA A 1 211 ? 9.400 -7.385 3.853 1.00 75.69 211 ALA A CA 1
ATOM 1620 C C . ALA A 1 211 ? 7.977 -7.913 3.626 1.00 75.69 211 ALA A C 1
ATOM 1622 O O . ALA A 1 211 ? 7.763 -8.985 3.063 1.00 75.69 211 ALA A O 1
ATOM 1623 N N . ARG A 1 212 ? 6.989 -7.128 4.064 1.00 72.00 212 ARG A N 1
ATOM 1624 C CA . ARG A 1 212 ? 5.572 -7.408 3.802 1.00 72.00 212 ARG A CA 1
ATOM 1625 C C . ARG A 1 212 ? 5.264 -7.247 2.323 1.00 72.00 212 ARG A C 1
ATOM 1627 O O . ARG A 1 212 ? 5.841 -6.381 1.665 1.00 72.00 212 ARG A O 1
ATOM 1634 N N . GLU A 1 213 ? 4.268 -7.982 1.837 1.00 79.12 213 GLU A N 1
ATOM 1635 C CA . GLU A 1 213 ? 3.856 -7.888 0.436 1.00 79.12 213 GLU A CA 1
ATOM 1636 C C . GLU A 1 213 ? 3.502 -6.458 0.026 1.00 79.12 213 GLU A C 1
ATOM 1638 O O . GLU A 1 213 ? 3.903 -6.018 -1.042 1.00 79.12 213 GLU A O 1
ATOM 1643 N N . SER A 1 214 ? 2.812 -5.694 0.878 1.00 71.06 214 SER A N 1
ATOM 1644 C CA . SER A 1 214 ? 2.447 -4.300 0.592 1.00 71.06 214 SER A CA 1
ATOM 1645 C C . SER A 1 214 ? 3.656 -3.401 0.309 1.00 71.06 214 SER A C 1
ATOM 1647 O O . SER A 1 214 ? 3.604 -2.584 -0.611 1.00 71.06 214 SER A O 1
ATOM 1649 N N . LEU A 1 215 ? 4.763 -3.592 1.034 1.00 79.94 215 LEU A N 1
ATOM 1650 C CA . LEU A 1 215 ? 6.015 -2.873 0.804 1.00 79.94 215 LEU A CA 1
ATOM 1651 C C . LEU A 1 215 ? 6.654 -3.291 -0.527 1.00 79.94 215 LEU A C 1
ATOM 1653 O O . LEU A 1 215 ? 7.024 -2.433 -1.325 1.00 79.94 215 LEU A O 1
ATOM 1657 N N . ILE A 1 216 ? 6.719 -4.596 -0.806 1.00 88.62 216 ILE A N 1
ATOM 1658 C CA . ILE A 1 216 ? 7.259 -5.115 -2.072 1.00 88.62 216 ILE A CA 1
ATOM 1659 C C . ILE A 1 216 ? 6.451 -4.609 -3.269 1.00 88.62 216 ILE A C 1
ATOM 1661 O O . ILE A 1 216 ? 7.033 -4.129 -4.240 1.00 88.62 216 ILE A O 1
ATOM 1665 N N . ARG A 1 217 ? 5.116 -4.639 -3.169 1.00 85.38 217 ARG A N 1
ATOM 1666 C CA . ARG A 1 217 ? 4.182 -4.104 -4.169 1.00 85.38 217 ARG A CA 1
ATOM 1667 C C . ARG A 1 217 ? 4.449 -2.617 -4.440 1.00 85.38 217 ARG A C 1
ATOM 1669 O O . ARG A 1 217 ? 4.505 -2.218 -5.597 1.00 85.38 217 ARG A O 1
ATOM 1676 N N . ALA A 1 218 ? 4.652 -1.815 -3.394 1.00 83.88 218 ALA A N 1
ATOM 1677 C CA . ALA A 1 218 ? 4.944 -0.389 -3.540 1.00 83.88 218 ALA A CA 1
ATOM 1678 C C . ALA A 1 218 ? 6.308 -0.130 -4.202 1.00 83.88 218 ALA A C 1
ATOM 1680 O O . ALA A 1 218 ? 6.413 0.743 -5.063 1.00 83.88 218 ALA A O 1
ATOM 1681 N N . ILE A 1 219 ? 7.342 -0.890 -3.823 1.00 92.75 219 ILE A N 1
ATOM 1682 C CA . ILE A 1 219 ? 8.695 -0.731 -4.372 1.00 92.75 219 ILE A CA 1
ATOM 1683 C C . ILE A 1 219 ? 8.738 -1.158 -5.840 1.00 92.75 219 ILE A C 1
ATOM 1685 O O . ILE A 1 219 ? 9.268 -0.415 -6.662 1.00 92.75 219 ILE A O 1
ATOM 1689 N N . VAL A 1 220 ? 8.167 -2.317 -6.195 1.00 95.12 220 VAL A N 1
ATOM 1690 C CA . VAL A 1 220 ? 8.182 -2.790 -7.589 1.00 95.12 220 VAL A CA 1
ATOM 1691 C C . VAL A 1 220 ? 7.435 -1.830 -8.511 1.00 95.12 220 VAL A C 1
ATOM 1693 O O . VAL A 1 220 ? 7.947 -1.514 -9.583 1.00 95.12 220 VAL A O 1
ATOM 1696 N N . ASP A 1 221 ? 6.287 -1.296 -8.077 1.00 90.69 221 ASP A N 1
ATOM 1697 C CA . ASP A 1 221 ? 5.566 -0.277 -8.838 1.00 90.69 221 ASP A CA 1
ATOM 1698 C C . ASP A 1 221 ? 6.467 0.957 -9.038 1.00 90.69 221 ASP A C 1
ATOM 1700 O O . ASP A 1 221 ? 6.739 1.345 -10.175 1.00 90.69 221 ASP A O 1
ATOM 1704 N N . GLN A 1 222 ? 7.005 1.536 -7.957 1.00 92.50 222 GLN A N 1
ATOM 1705 C CA . GLN A 1 222 ? 7.852 2.735 -8.036 1.00 92.50 222 GLN A CA 1
ATOM 1706 C C . GLN A 1 222 ? 9.108 2.537 -8.894 1.00 92.50 222 GLN A C 1
ATOM 1708 O O . GLN A 1 222 ? 9.499 3.459 -9.605 1.00 92.50 222 GLN A O 1
ATOM 1713 N N . LEU A 1 223 ? 9.724 1.352 -8.878 1.00 96.06 223 LEU A N 1
ATOM 1714 C CA . LEU A 1 223 ? 10.894 1.057 -9.705 1.00 96.06 223 LEU A CA 1
ATOM 1715 C C . LEU A 1 223 ? 10.543 0.925 -11.190 1.00 96.06 223 LEU A C 1
ATOM 1717 O O . LEU A 1 223 ? 11.256 1.481 -12.023 1.00 96.06 223 LEU A O 1
ATOM 1721 N N . VAL A 1 224 ? 9.456 0.226 -11.537 1.00 95.31 224 VAL A N 1
ATOM 1722 C CA . VAL A 1 224 ? 9.053 0.043 -12.944 1.00 95.31 224 VAL A CA 1
ATOM 1723 C C . VAL A 1 224 ? 8.573 1.363 -13.550 1.00 95.31 224 VAL A C 1
ATOM 1725 O O . VAL A 1 224 ? 9.044 1.748 -14.621 1.00 95.31 224 VAL A O 1
ATOM 1728 N N . PHE A 1 225 ? 7.692 2.088 -12.851 1.00 94.06 225 PHE A N 1
ATOM 1729 C CA . PHE A 1 225 ? 7.262 3.425 -13.274 1.00 94.06 225 PHE A CA 1
ATOM 1730 C C . PHE A 1 225 ? 8.448 4.397 -13.290 1.00 94.06 225 PHE A C 1
ATOM 1732 O O . PHE A 1 225 ? 8.647 5.118 -14.265 1.00 94.06 225 PHE A O 1
ATOM 1739 N N . GLY A 1 226 ? 9.295 4.360 -12.258 1.00 93.38 226 GLY A N 1
ATOM 1740 C CA . GLY A 1 226 ? 10.489 5.193 -12.151 1.00 93.38 226 GLY A CA 1
ATOM 1741 C C . GLY A 1 226 ? 11.477 4.983 -13.300 1.00 93.38 226 GLY A C 1
ATOM 1742 O O . GLY A 1 226 ? 12.023 5.953 -13.821 1.00 93.38 226 GLY A O 1
ATOM 1743 N N . TYR A 1 227 ? 11.673 3.738 -13.738 1.00 95.69 227 TYR A N 1
ATOM 1744 C CA . TYR A 1 227 ? 12.558 3.412 -14.855 1.00 95.69 227 TYR A CA 1
ATOM 1745 C C . TYR A 1 227 ? 12.029 3.909 -16.207 1.00 95.69 227 TYR A C 1
ATOM 1747 O O . TYR A 1 227 ? 12.816 4.371 -17.032 1.00 95.69 227 TYR A O 1
ATOM 1755 N N . LEU A 1 228 ? 10.718 3.808 -16.445 1.00 92.50 228 LEU A N 1
ATOM 1756 C CA . LEU A 1 228 ? 10.122 4.101 -17.753 1.00 92.50 228 LEU A CA 1
ATOM 1757 C C . LEU A 1 228 ? 9.704 5.570 -17.906 1.00 92.50 228 LEU A C 1
ATOM 1759 O O . LEU A 1 228 ? 9.973 6.173 -18.941 1.00 92.50 228 LEU A O 1
ATOM 1763 N N . GLU A 1 229 ? 9.098 6.169 -16.881 1.00 91.00 229 GLU A N 1
ATOM 1764 C CA . GLU A 1 229 ? 8.530 7.527 -16.938 1.00 91.00 229 GLU A CA 1
ATOM 1765 C C . GLU A 1 229 ? 8.969 8.444 -15.783 1.00 91.00 229 GLU A C 1
ATOM 1767 O O . GLU A 1 229 ? 8.506 9.578 -15.687 1.00 91.00 229 GLU A O 1
ATOM 1772 N N . GLY A 1 230 ? 9.866 7.978 -14.911 1.00 88.50 230 GLY A N 1
ATOM 1773 C CA . GLY A 1 230 ? 10.274 8.707 -13.712 1.00 88.50 230 GLY A CA 1
ATOM 1774 C C . GLY A 1 230 ? 11.231 9.879 -13.936 1.00 88.50 230 GLY A C 1
ATOM 1775 O O . GLY A 1 230 ? 11.538 10.300 -15.053 1.00 88.50 230 GLY A O 1
ATOM 1776 N N . ALA A 1 231 ? 11.737 10.403 -12.819 1.00 89.44 231 ALA A N 1
ATOM 1777 C CA . ALA A 1 231 ? 12.757 11.443 -12.810 1.00 89.44 231 ALA A CA 1
ATOM 1778 C C . ALA A 1 231 ? 14.092 10.937 -13.399 1.00 89.44 231 ALA A C 1
ATOM 1780 O O . ALA A 1 231 ? 14.354 9.731 -13.372 1.00 89.44 231 ALA A O 1
ATOM 1781 N N . PRO A 1 232 ? 14.996 11.830 -13.852 1.00 90.31 232 PRO A N 1
ATOM 1782 C CA . PRO A 1 232 ? 16.325 11.445 -14.347 1.00 90.31 232 PRO A CA 1
ATOM 1783 C C . PRO A 1 232 ? 17.163 10.626 -13.349 1.00 90.31 232 PRO A C 1
ATOM 1785 O O . PRO A 1 232 ? 18.074 9.906 -13.749 1.00 90.31 232 PRO A O 1
ATOM 1788 N N . SER A 1 233 ? 16.845 10.701 -12.051 1.00 91.69 233 SER A N 1
ATOM 1789 C CA . SER A 1 233 ? 17.455 9.876 -11.003 1.00 91.69 233 SER A CA 1
ATOM 1790 C C . SER A 1 233 ? 17.129 8.385 -11.127 1.00 91.69 233 SER A C 1
ATOM 1792 O O . SER A 1 233 ? 17.846 7.580 -10.540 1.00 91.69 233 SER A O 1
ATOM 1794 N N . LEU A 1 234 ? 16.109 7.992 -11.894 1.00 93.88 234 LEU A N 1
ATOM 1795 C CA . LEU A 1 234 ? 15.684 6.598 -12.073 1.00 93.88 234 LEU A CA 1
ATOM 1796 C C . LEU A 1 234 ? 15.495 6.210 -13.545 1.00 93.88 234 LEU A C 1
ATOM 1798 O O . LEU A 1 234 ? 15.788 5.073 -13.924 1.00 93.88 234 LEU A O 1
ATOM 1802 N N . LYS A 1 235 ? 15.016 7.141 -14.372 1.00 94.94 235 LYS A N 1
ATOM 1803 C CA . LYS A 1 235 ? 14.596 6.873 -15.747 1.00 94.94 235 LYS A CA 1
ATOM 1804 C C . LYS A 1 235 ? 15.754 6.377 -16.607 1.00 94.94 235 LYS A C 1
ATOM 1806 O O . LYS A 1 235 ? 16.805 7.009 -16.675 1.00 94.94 235 LYS A O 1
ATOM 1811 N N . GLY A 1 236 ? 15.564 5.222 -17.244 1.00 92.00 236 GLY A N 1
ATOM 1812 C CA . GLY A 1 236 ? 16.535 4.607 -18.152 1.00 92.00 236 GLY A CA 1
ATOM 1813 C C . GLY A 1 236 ? 17.855 4.157 -17.513 1.00 92.00 236 GLY A C 1
ATOM 1814 O O . GLY A 1 236 ? 18.749 3.704 -18.229 1.00 92.00 236 GLY A O 1
ATOM 1815 N N . ARG A 1 237 ? 18.017 4.253 -16.185 1.00 94.88 237 ARG A N 1
ATOM 1816 C CA . ARG A 1 237 ? 19.293 3.946 -15.526 1.00 94.88 237 ARG A CA 1
ATOM 1817 C C . ARG A 1 237 ? 19.537 2.441 -15.395 1.00 94.88 237 ARG A C 1
ATOM 1819 O O . ARG A 1 237 ? 18.637 1.710 -14.975 1.00 94.88 237 ARG A O 1
ATOM 1826 N N . PRO A 1 238 ? 20.773 1.963 -15.629 1.00 93.00 238 PRO A N 1
ATOM 1827 C CA . PRO A 1 238 ? 21.110 0.553 -15.444 1.00 93.00 238 PRO A CA 1
ATOM 1828 C C . PRO A 1 238 ? 20.968 0.105 -13.982 1.00 93.00 238 PRO A C 1
ATOM 1830 O O . PRO A 1 238 ? 20.603 -1.041 -13.737 1.00 93.00 238 PRO A O 1
ATOM 1833 N N . GLN A 1 239 ? 21.194 1.000 -13.011 1.00 95.56 239 GLN A N 1
ATOM 1834 C CA . GLN A 1 239 ? 20.946 0.728 -11.589 1.00 95.56 239 GLN A CA 1
ATOM 1835 C C . GLN A 1 239 ? 19.475 0.408 -11.326 1.00 95.56 239 GLN A C 1
ATOM 1837 O O . GLN A 1 239 ? 19.164 -0.572 -10.656 1.00 95.56 239 GLN A O 1
ATOM 1842 N N . THR A 1 240 ? 18.564 1.197 -11.895 1.00 96.69 240 THR A N 1
ATOM 1843 C CA . THR A 1 240 ? 17.125 1.005 -11.714 1.00 96.69 240 THR A CA 1
ATOM 1844 C C . THR A 1 240 ? 16.636 -0.247 -12.444 1.00 96.69 240 THR A C 1
ATOM 1846 O O . THR A 1 240 ? 15.868 -1.016 -11.874 1.00 96.69 240 THR A O 1
ATOM 1849 N N . ALA A 1 241 ? 17.140 -0.535 -13.649 1.00 95.56 241 ALA A N 1
ATOM 1850 C CA . ALA A 1 241 ? 16.850 -1.797 -14.339 1.00 95.56 241 ALA A CA 1
ATOM 1851 C C . ALA A 1 241 ? 17.344 -3.023 -13.542 1.00 95.56 241 ALA A C 1
ATOM 1853 O O . ALA A 1 241 ? 16.632 -4.021 -13.409 1.00 95.56 241 ALA A O 1
ATOM 1854 N N . CYS A 1 242 ? 18.544 -2.928 -12.958 1.00 96.12 242 CYS A N 1
ATOM 1855 C CA . CYS A 1 242 ? 19.096 -3.933 -12.049 1.00 96.12 242 CYS A CA 1
ATOM 1856 C C . CYS A 1 242 ? 18.223 -4.101 -10.795 1.00 96.12 242 CYS A C 1
ATOM 1858 O O . CYS A 1 242 ? 17.918 -5.227 -10.409 1.00 96.12 242 CYS A O 1
ATOM 1860 N N . ALA A 1 243 ? 17.756 -2.999 -10.203 1.00 97.00 243 ALA A N 1
ATOM 1861 C CA . ALA A 1 243 ? 16.849 -2.999 -9.060 1.00 97.00 243 ALA A CA 1
ATOM 1862 C C . ALA A 1 243 ? 15.512 -3.695 -9.371 1.00 97.00 243 ALA A C 1
ATOM 1864 O O . ALA A 1 243 ? 15.076 -4.532 -8.580 1.00 97.00 243 ALA A O 1
ATOM 1865 N N . VAL A 1 244 ? 14.898 -3.410 -10.529 1.00 97.06 244 VAL A N 1
ATOM 1866 C CA . VAL A 1 244 ? 13.669 -4.086 -10.995 1.00 97.06 244 VAL A CA 1
ATOM 1867 C C . VAL A 1 244 ? 13.888 -5.595 -11.094 1.00 97.06 244 VAL A C 1
ATOM 1869 O O . VAL A 1 244 ? 13.083 -6.368 -10.578 1.00 97.06 244 VAL A O 1
ATOM 1872 N N . ARG A 1 245 ? 14.999 -6.032 -11.700 1.00 96.56 245 ARG A N 1
ATOM 1873 C CA . ARG A 1 245 ? 15.330 -7.460 -11.775 1.00 96.56 245 ARG A CA 1
ATOM 1874 C C . ARG A 1 245 ? 15.567 -8.075 -10.398 1.00 96.56 245 ARG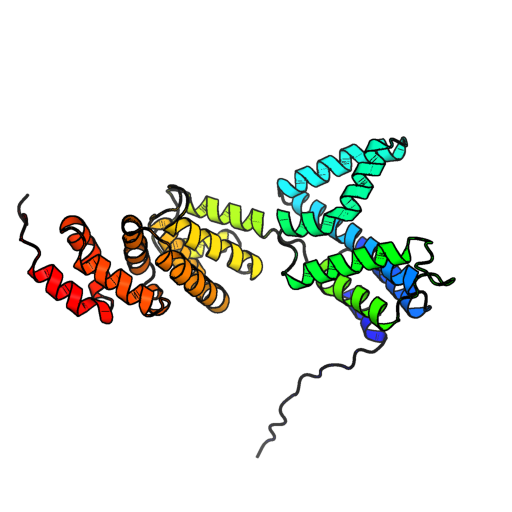 A C 1
ATOM 1876 O O . ARG A 1 245 ? 15.044 -9.147 -10.117 1.00 96.56 245 ARG A O 1
ATOM 1883 N N . ALA A 1 246 ? 16.352 -7.418 -9.548 1.00 96.75 246 ALA A N 1
ATOM 1884 C CA . ALA A 1 246 ? 16.705 -7.942 -8.236 1.00 96.75 246 ALA A CA 1
ATOM 1885 C C . ALA A 1 246 ? 15.463 -8.160 -7.363 1.00 96.75 246 ALA A C 1
ATOM 1887 O O . ALA A 1 246 ? 15.332 -9.228 -6.768 1.00 96.75 246 ALA A O 1
ATOM 1888 N N . ILE A 1 247 ? 14.525 -7.202 -7.333 1.00 96.06 247 ILE A N 1
ATOM 1889 C CA . ILE A 1 247 ? 13.283 -7.366 -6.567 1.00 96.06 247 ILE A CA 1
ATOM 1890 C C . ILE A 1 247 ? 12.360 -8.428 -7.183 1.00 96.06 247 ILE A C 1
ATOM 1892 O O . ILE A 1 247 ? 11.770 -9.207 -6.438 1.00 96.06 247 ILE A O 1
ATOM 1896 N N . ALA A 1 248 ? 12.296 -8.523 -8.517 1.00 95.88 248 ALA A N 1
ATOM 1897 C CA . ALA A 1 248 ? 11.518 -9.551 -9.207 1.00 95.88 248 ALA A CA 1
ATOM 1898 C C . ALA A 1 248 ? 12.031 -10.970 -8.912 1.00 95.88 248 ALA A C 1
ATOM 1900 O O . ALA A 1 248 ? 11.233 -11.876 -8.698 1.00 95.88 248 ALA A O 1
ATOM 1901 N N . GLU A 1 249 ? 13.353 -11.158 -8.842 1.00 95.50 249 GLU A N 1
ATOM 1902 C CA . GLU A 1 249 ? 13.957 -12.447 -8.484 1.00 95.50 249 GLU A CA 1
ATOM 1903 C C . GLU A 1 249 ? 13.815 -12.779 -6.989 1.00 95.50 249 GLU A C 1
ATOM 1905 O O . GLU A 1 249 ? 13.780 -13.952 -6.626 1.00 95.50 249 GLU A O 1
ATOM 1910 N N . MET A 1 250 ? 13.736 -11.771 -6.112 1.00 94.56 250 MET A N 1
ATOM 1911 C CA . MET A 1 250 ? 13.500 -11.984 -4.678 1.00 94.56 250 MET A CA 1
ATOM 1912 C C . MET A 1 250 ? 12.040 -12.346 -4.370 1.00 94.56 250 MET A C 1
ATOM 1914 O O . MET A 1 250 ? 11.797 -13.121 -3.449 1.00 94.56 250 MET A O 1
ATOM 1918 N N . TYR A 1 251 ? 11.084 -11.797 -5.127 1.00 94.75 251 TYR A N 1
ATOM 1919 C CA . TYR A 1 251 ? 9.646 -11.908 -4.852 1.00 94.75 251 TYR A CA 1
ATOM 1920 C C . TYR A 1 251 ? 8.807 -12.149 -6.125 1.00 94.75 251 TYR A C 1
ATOM 1922 O O . TYR A 1 251 ? 7.944 -11.328 -6.458 1.00 94.75 251 TYR A O 1
ATOM 1930 N N . PRO A 1 252 ? 9.011 -13.269 -6.845 1.00 94.69 252 PRO A N 1
ATOM 1931 C CA . PRO A 1 252 ? 8.416 -13.490 -8.166 1.00 94.69 252 PRO A CA 1
ATOM 1932 C C . PRO A 1 252 ? 6.882 -13.462 -8.156 1.00 94.69 252 PRO A C 1
ATOM 1934 O O . PRO A 1 252 ? 6.282 -12.757 -8.966 1.00 94.69 252 PRO A O 1
ATOM 1937 N N . GLU A 1 253 ? 6.245 -14.131 -7.189 1.00 92.75 253 GLU A N 1
ATOM 1938 C CA . GLU A 1 253 ? 4.777 -14.223 -7.093 1.00 92.75 253 GLU A CA 1
ATOM 1939 C C . GLU A 1 253 ? 4.095 -12.852 -6.948 1.00 92.75 253 GLU A C 1
ATOM 1941 O O . GLU A 1 253 ? 3.000 -12.627 -7.465 1.00 92.75 253 GLU A O 1
ATOM 1946 N N . ILE A 1 254 ? 4.759 -11.908 -6.273 1.00 89.88 254 ILE A N 1
ATOM 1947 C CA . ILE A 1 254 ? 4.233 -10.563 -6.008 1.00 89.88 254 ILE A CA 1
ATOM 1948 C C . ILE A 1 254 ? 4.574 -9.612 -7.161 1.00 89.88 254 ILE A C 1
ATOM 1950 O O . ILE A 1 254 ? 3.754 -8.773 -7.554 1.00 89.88 254 ILE A O 1
ATOM 1954 N N . CYS A 1 255 ? 5.799 -9.706 -7.681 1.00 95.62 255 CYS A N 1
ATOM 1955 C CA . CYS A 1 255 ? 6.338 -8.764 -8.652 1.00 95.62 255 CYS A CA 1
ATOM 1956 C C . CYS A 1 255 ? 5.853 -9.036 -10.077 1.00 95.62 255 CYS A C 1
ATOM 1958 O O . CYS A 1 255 ? 5.506 -8.084 -10.774 1.00 95.62 255 CYS A O 1
ATOM 1960 N N . GLU A 1 256 ? 5.785 -10.294 -10.517 1.00 95.19 256 GLU A N 1
ATOM 1961 C CA . GLU A 1 256 ? 5.490 -10.630 -11.916 1.00 95.19 256 GLU A CA 1
ATOM 1962 C C . GLU A 1 256 ? 4.137 -10.072 -12.406 1.00 95.19 256 GLU A C 1
ATOM 1964 O O . GLU A 1 256 ? 4.126 -9.368 -13.425 1.00 95.19 256 GLU A O 1
ATOM 1969 N N . PRO A 1 257 ? 3.004 -10.242 -11.684 1.00 94.00 257 PRO A N 1
ATOM 1970 C CA . PRO A 1 257 ? 1.716 -9.700 -12.127 1.00 94.00 257 PRO A CA 1
ATOM 1971 C C . PRO A 1 257 ? 1.720 -8.168 -12.226 1.00 94.00 257 PRO A C 1
ATOM 1973 O O . PRO A 1 257 ? 1.032 -7.583 -13.070 1.00 94.00 257 PRO A O 1
ATOM 1976 N N . ARG A 1 258 ? 2.500 -7.507 -11.363 1.00 93.50 258 ARG A N 1
ATOM 1977 C CA . ARG A 1 258 ? 2.617 -6.045 -11.310 1.00 93.50 258 ARG A CA 1
ATOM 1978 C C . ARG A 1 258 ? 3.494 -5.506 -12.422 1.00 93.50 258 ARG A C 1
ATOM 1980 O O . ARG A 1 258 ? 3.064 -4.596 -13.125 1.00 93.50 258 ARG A O 1
ATOM 1987 N N . ILE A 1 259 ? 4.660 -6.115 -12.630 1.00 96.31 259 ILE A N 1
ATOM 1988 C CA . ILE A 1 259 ? 5.557 -5.790 -13.738 1.00 96.31 259 ILE A CA 1
ATOM 1989 C C . ILE A 1 259 ? 4.810 -5.989 -15.058 1.00 96.31 259 ILE A C 1
ATOM 1991 O O . ILE A 1 259 ? 4.748 -5.059 -15.855 1.00 96.31 259 ILE A O 1
ATOM 1995 N N . LYS A 1 260 ? 4.136 -7.132 -15.254 1.00 96.31 260 LYS A N 1
ATOM 1996 C CA . LYS A 1 260 ? 3.308 -7.387 -16.442 1.00 96.31 260 LYS A CA 1
ATOM 1997 C C . LYS A 1 260 ? 2.269 -6.290 -16.672 1.00 96.31 260 LYS A C 1
ATOM 1999 O O . LYS A 1 260 ? 2.169 -5.752 -17.776 1.00 96.31 260 LYS A O 1
ATOM 2004 N N . ARG A 1 261 ? 1.496 -5.928 -15.643 1.00 94.56 261 ARG A N 1
ATOM 2005 C CA . ARG A 1 261 ? 0.482 -4.867 -15.751 1.00 94.56 261 ARG A CA 1
ATOM 2006 C C . ARG A 1 261 ? 1.110 -3.517 -16.107 1.00 94.56 261 ARG A C 1
ATOM 2008 O O . ARG A 1 261 ? 0.607 -2.836 -17.002 1.00 94.56 261 ARG A O 1
ATOM 2015 N N . ALA A 1 262 ? 2.181 -3.136 -15.41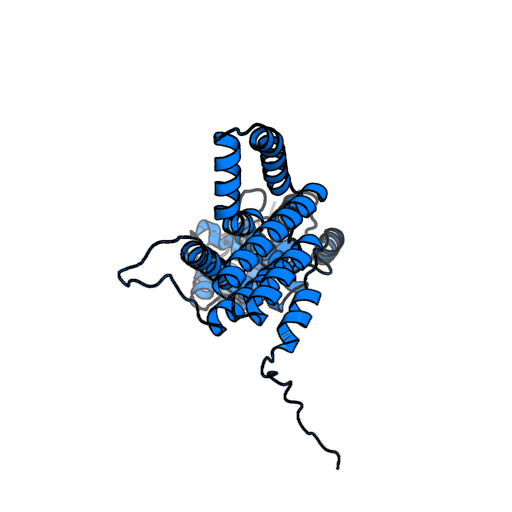5 1.00 93.19 262 ALA A N 1
ATOM 2016 C CA . ALA A 1 262 ? 2.859 -1.860 -15.606 1.00 93.19 262 ALA A CA 1
ATOM 2017 C C . ALA A 1 262 ? 3.486 -1.766 -17.002 1.00 93.19 262 ALA A C 1
ATOM 2019 O O . ALA A 1 262 ? 3.183 -0.820 -17.723 1.00 93.19 262 ALA A O 1
ATOM 2020 N N . LEU A 1 263 ? 4.254 -2.774 -17.431 1.00 95.12 263 LEU A N 1
ATOM 2021 C CA . LEU A 1 263 ? 4.869 -2.825 -18.761 1.00 95.12 263 LEU A CA 1
ATOM 2022 C C . LEU A 1 263 ? 3.834 -2.652 -19.872 1.00 95.12 263 LEU A C 1
ATOM 2024 O O . LEU A 1 263 ? 4.018 -1.815 -20.750 1.00 95.12 263 LEU A O 1
ATOM 2028 N N . ASN A 1 264 ? 2.723 -3.390 -19.813 1.00 95.88 264 ASN A N 1
ATOM 2029 C CA . ASN A 1 264 ? 1.711 -3.324 -20.865 1.00 95.88 264 ASN A CA 1
ATOM 2030 C C . ASN A 1 264 ? 0.922 -2.010 -20.859 1.00 95.88 264 ASN A C 1
ATOM 2032 O O . ASN A 1 264 ? 0.565 -1.498 -21.918 1.00 95.88 264 ASN A O 1
ATOM 2036 N N . THR A 1 265 ? 0.668 -1.441 -19.679 1.00 93.94 265 THR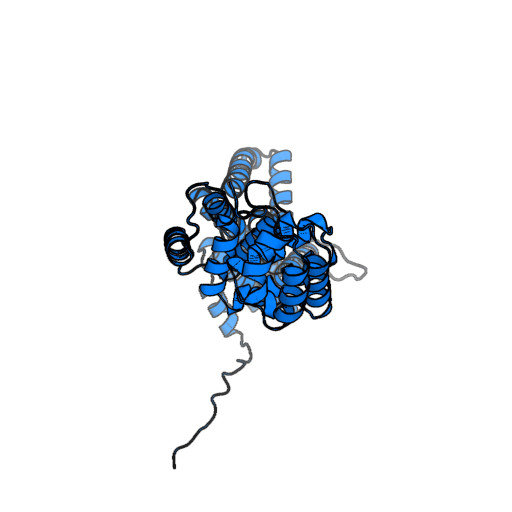 A N 1
ATOM 2037 C CA . THR A 1 265 ? 0.014 -0.128 -19.557 1.00 93.94 265 THR A CA 1
ATOM 2038 C C . THR A 1 265 ? 0.920 0.987 -20.076 1.00 93.94 265 THR A C 1
ATOM 2040 O O . THR A 1 265 ? 0.473 1.848 -20.833 1.00 93.94 265 THR A O 1
ATOM 2043 N N . LEU A 1 266 ? 2.200 0.958 -19.697 1.00 92.88 266 LEU A N 1
ATOM 2044 C CA . LEU A 1 266 ? 3.187 1.970 -20.058 1.00 92.88 266 LEU A CA 1
ATOM 2045 C C . LEU A 1 266 ? 3.550 1.894 -21.539 1.00 92.88 266 LEU A C 1
ATOM 2047 O O . LEU A 1 266 ? 3.535 2.918 -22.212 1.00 92.88 266 LEU A O 1
ATOM 2051 N N . CYS A 1 267 ? 3.780 0.694 -22.073 1.00 93.06 267 CYS A N 1
ATOM 2052 C CA . CYS A 1 267 ? 4.140 0.507 -23.477 1.00 93.06 267 CYS A CA 1
ATOM 2053 C C . CYS A 1 267 ? 3.041 1.003 -24.427 1.00 93.06 267 CYS A C 1
ATOM 2055 O O . CYS A 1 267 ? 3.359 1.575 -25.464 1.00 93.06 267 CYS A O 1
ATOM 2057 N N . ARG A 1 268 ? 1.753 0.877 -24.073 1.00 92.38 268 ARG A N 1
ATOM 2058 C CA . ARG A 1 268 ? 0.642 1.386 -24.904 1.00 92.38 268 ARG A CA 1
ATOM 2059 C C . ARG A 1 268 ? 0.597 2.909 -24.990 1.00 92.38 268 ARG A C 1
ATOM 2061 O O . ARG A 1 268 ? 0.278 3.442 -26.046 1.00 92.38 268 ARG A O 1
ATOM 2068 N N . ARG A 1 269 ? 0.914 3.611 -23.900 1.00 92.25 269 ARG A N 1
ATOM 2069 C CA . ARG A 1 269 ? 0.831 5.082 -23.837 1.00 92.25 269 ARG A CA 1
ATOM 2070 C C . ARG A 1 269 ? 2.155 5.801 -24.089 1.00 92.25 269 ARG A C 1
ATOM 2072 O O . ARG A 1 269 ? 2.138 7.009 -24.295 1.00 92.25 269 ARG A O 1
ATOM 2079 N N . ALA A 1 270 ? 3.280 5.089 -24.038 1.00 89.50 270 ALA A N 1
ATOM 2080 C CA . ALA A 1 270 ? 4.599 5.682 -24.203 1.00 89.50 270 ALA A CA 1
ATOM 2081 C C . ALA A 1 270 ? 4.746 6.325 -25.596 1.00 89.50 270 ALA A C 1
ATOM 2083 O O . ALA A 1 270 ? 4.306 5.728 -26.590 1.00 89.50 270 ALA A O 1
ATOM 2084 N N . PRO A 1 271 ? 5.362 7.516 -25.691 1.00 87.81 271 PRO A N 1
ATOM 2085 C CA . PRO A 1 271 ? 5.765 8.084 -26.969 1.00 87.81 271 PRO A CA 1
ATOM 2086 C C . PRO A 1 271 ? 6.895 7.249 -27.583 1.00 87.81 271 PRO A C 1
ATOM 2088 O O . PRO A 1 271 ? 7.652 6.584 -26.873 1.00 87.81 271 PRO A O 1
ATOM 2091 N N . ASP A 1 272 ? 7.040 7.301 -28.906 1.00 84.12 272 ASP A N 1
ATOM 2092 C CA . ASP A 1 272 ? 7.955 6.407 -29.628 1.00 84.12 272 ASP A CA 1
ATOM 2093 C C . ASP A 1 272 ? 9.426 6.572 -29.209 1.00 84.12 272 ASP A C 1
ATOM 2095 O O . ASP A 1 272 ? 10.177 5.599 -29.172 1.00 84.12 272 ASP A O 1
ATOM 2099 N N . THR A 1 273 ? 9.822 7.781 -28.797 1.00 81.81 273 THR A N 1
ATOM 2100 C CA . THR A 1 273 ? 11.165 8.082 -28.274 1.00 81.81 273 THR A CA 1
ATOM 2101 C C . THR A 1 273 ? 11.491 7.352 -26.970 1.00 81.81 273 THR A C 1
ATOM 2103 O O . THR A 1 273 ? 12.662 7.133 -26.668 1.00 81.81 273 THR A O 1
ATOM 2106 N N . GLU A 1 274 ? 10.479 6.953 -26.199 1.00 87.38 274 GLU A N 1
ATOM 2107 C CA . GLU A 1 274 ? 10.643 6.290 -24.902 1.00 87.38 274 GLU A CA 1
ATOM 2108 C C . GLU A 1 274 ? 10.552 4.762 -24.994 1.00 87.38 274 GLU A C 1
ATOM 2110 O O . GLU A 1 274 ? 10.945 4.061 -24.060 1.00 87.38 274 GLU A O 1
ATOM 2115 N N . LEU A 1 275 ? 10.115 4.215 -26.134 1.00 88.62 275 LEU A N 1
ATOM 2116 C CA . LEU A 1 275 ? 10.017 2.764 -26.336 1.00 88.62 275 LEU A CA 1
ATOM 2117 C C . LEU A 1 275 ? 11.383 2.062 -26.264 1.00 88.62 275 LEU A C 1
ATOM 2119 O O . LEU A 1 275 ? 11.461 0.885 -25.914 1.00 88.62 275 LEU A O 1
ATOM 2123 N N . LEU A 1 276 ? 12.477 2.788 -26.507 1.00 88.31 276 LEU A N 1
ATOM 2124 C CA . LEU A 1 276 ? 13.841 2.265 -26.378 1.00 88.31 276 LEU A CA 1
ATOM 2125 C C . LEU A 1 276 ? 14.214 1.911 -24.935 1.00 88.31 276 LEU A C 1
ATOM 2127 O O . LEU A 1 276 ? 15.042 1.023 -24.726 1.00 88.31 276 LEU A O 1
ATOM 2131 N N . PHE A 1 277 ? 13.579 2.529 -23.933 1.00 91.12 277 PHE A N 1
ATOM 2132 C CA . PHE A 1 277 ? 13.802 2.144 -22.540 1.00 91.12 277 PHE A CA 1
ATOM 2133 C C . PHE A 1 277 ? 13.338 0.709 -22.275 1.00 91.12 277 PHE A C 1
ATOM 2135 O O . PHE A 1 277 ? 13.985 0.001 -21.511 1.00 91.12 277 PHE A O 1
ATOM 2142 N N . PHE A 1 278 ? 12.305 0.214 -22.964 1.00 93.06 278 PHE A N 1
ATOM 2143 C CA . PHE A 1 278 ? 11.894 -1.188 -22.842 1.00 93.06 278 PHE A CA 1
ATOM 2144 C C . PHE A 1 278 ? 12.986 -2.143 -23.336 1.00 93.06 278 PHE A C 1
ATOM 2146 O O . PHE A 1 278 ? 13.245 -3.162 -22.700 1.00 93.06 278 PHE A O 1
ATOM 2153 N N . ILE A 1 279 ? 13.693 -1.786 -24.412 1.00 89.38 279 ILE A N 1
ATOM 2154 C CA . ILE A 1 279 ? 14.851 -2.554 -24.897 1.00 89.38 279 ILE A CA 1
ATOM 2155 C C . ILE A 1 279 ? 15.992 -2.495 -23.870 1.00 89.38 279 ILE A C 1
ATOM 2157 O O . ILE A 1 279 ? 16.600 -3.516 -23.551 1.00 89.38 279 ILE A O 1
ATOM 2161 N N . GLY A 1 280 ? 16.243 -1.323 -23.281 1.00 89.50 280 GLY A N 1
ATOM 2162 C CA . GLY A 1 280 ? 17.198 -1.172 -22.179 1.00 89.50 280 GLY A CA 1
ATOM 2163 C C . GLY A 1 280 ? 16.866 -2.061 -2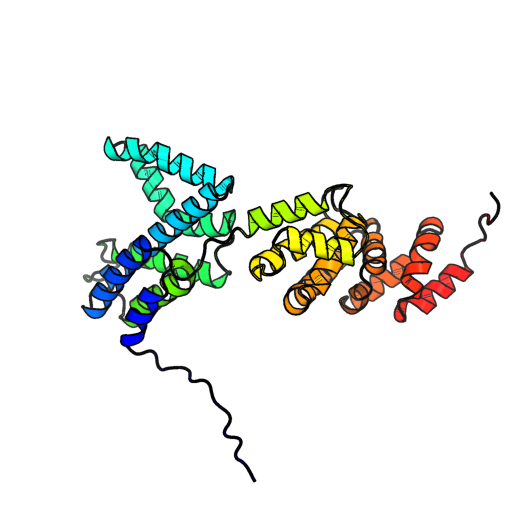0.973 1.00 89.50 280 GLY A C 1
ATOM 2164 O O . GLY A 1 280 ? 17.762 -2.687 -20.406 1.00 89.50 280 GLY A O 1
ATOM 2165 N N . LEU A 1 281 ? 15.582 -2.182 -20.622 1.00 92.00 281 LEU A N 1
ATOM 2166 C CA . LEU A 1 281 ? 15.125 -3.052 -19.541 1.00 92.00 281 LEU A CA 1
ATOM 2167 C C . LEU A 1 281 ? 15.316 -4.530 -19.882 1.00 92.00 281 LEU A C 1
ATOM 2169 O O . LEU A 1 281 ? 15.759 -5.280 -19.015 1.00 92.00 281 LEU A O 1
ATOM 2173 N N . GLN A 1 282 ? 15.048 -4.936 -21.131 1.00 92.06 282 GLN A N 1
ATOM 2174 C CA . GLN A 1 282 ? 15.247 -6.314 -21.604 1.00 92.06 282 GLN A CA 1
ATOM 2175 C C . GLN A 1 282 ? 16.687 -6.788 -21.382 1.00 92.06 282 GLN A C 1
ATOM 2177 O O . GLN A 1 282 ? 16.900 -7.924 -20.964 1.00 92.06 282 GLN A O 1
ATOM 2182 N N . LYS A 1 283 ? 17.672 -5.906 -21.601 1.00 89.69 283 LYS A N 1
ATOM 2183 C CA . LYS A 1 283 ? 19.095 -6.210 -21.379 1.00 89.69 283 LYS A CA 1
ATOM 2184 C C . LYS A 1 283 ? 19.380 -6.636 -19.942 1.00 89.69 283 LYS A C 1
ATOM 2186 O O . LYS A 1 283 ? 20.150 -7.561 -19.703 1.00 89.69 283 LYS A O 1
ATOM 2191 N N . SER A 1 284 ? 18.803 -5.930 -18.973 1.00 88.00 284 SER A N 1
ATOM 2192 C CA . SER A 1 284 ? 19.009 -6.248 -17.561 1.00 88.00 284 SER A CA 1
ATOM 2193 C C . SER A 1 284 ? 18.085 -7.364 -17.095 1.00 88.00 284 SER A C 1
ATOM 2195 O O . SER A 1 284 ? 18.532 -8.187 -16.303 1.00 88.00 284 SER A O 1
ATOM 2197 N N . TYR A 1 285 ? 16.846 -7.419 -17.587 1.00 90.56 285 TYR A N 1
ATOM 2198 C CA . TYR A 1 285 ? 15.789 -8.343 -17.182 1.00 90.56 285 TYR A CA 1
ATOM 2199 C C . TYR A 1 285 ? 15.225 -9.108 -18.388 1.00 90.56 285 TYR A C 1
ATOM 2201 O O . TYR A 1 285 ? 14.223 -8.717 -18.980 1.00 90.56 285 TYR A O 1
ATOM 2209 N N . SER A 1 286 ? 15.848 -10.239 -18.728 1.00 86.25 286 SER A N 1
ATOM 2210 C CA . SER A 1 286 ? 15.530 -11.007 -19.943 1.00 86.25 286 SER A CA 1
ATOM 2211 C C . SER A 1 286 ? 14.114 -11.597 -19.981 1.00 86.25 286 SER A C 1
ATOM 2213 O O . SER A 1 286 ? 13.573 -11.844 -21.058 1.00 86.25 286 SER A O 1
ATOM 2215 N N . GLN A 1 287 ? 13.479 -11.796 -18.823 1.00 88.44 287 GLN A N 1
ATOM 2216 C CA . GLN A 1 287 ? 12.095 -12.275 -18.738 1.00 88.44 287 GLN A CA 1
ATOM 2217 C C . GLN A 1 287 ? 11.068 -11.202 -19.137 1.00 88.44 287 GLN A C 1
ATOM 2219 O O . GLN A 1 287 ? 9.922 -11.552 -19.420 1.00 88.44 287 GLN A O 1
ATOM 2224 N N . MET A 1 288 ? 11.460 -9.922 -19.207 1.00 92.50 288 MET A N 1
ATOM 2225 C CA . MET A 1 288 ? 10.573 -8.794 -19.521 1.00 92.50 288 MET A CA 1
ATOM 2226 C C . MET A 1 288 ? 9.766 -9.037 -20.801 1.00 92.50 288 MET A C 1
ATOM 2228 O O . MET A 1 288 ? 8.546 -8.870 -20.793 1.00 92.50 288 MET A O 1
ATOM 2232 N N . TRP A 1 289 ? 10.414 -9.533 -21.859 1.00 93.19 289 TRP A N 1
ATOM 2233 C CA . TRP A 1 289 ? 9.763 -9.844 -23.132 1.00 93.19 289 TRP A CA 1
ATOM 2234 C C . TRP A 1 289 ? 8.560 -10.788 -22.997 1.00 93.19 289 TRP A C 1
ATOM 2236 O O . TRP A 1 289 ? 7.505 -10.559 -23.591 1.00 93.19 289 TRP A O 1
ATOM 2246 N N . SER A 1 290 ? 8.685 -11.825 -22.164 1.00 92.88 290 SER A N 1
ATOM 2247 C CA . SER A 1 290 ? 7.618 -12.812 -21.951 1.00 92.88 290 SER A CA 1
ATOM 2248 C C . SER A 1 290 ? 6.384 -12.225 -21.253 1.00 92.88 290 SER A C 1
ATOM 2250 O O . SER A 1 290 ? 5.277 -12.739 -21.425 1.00 92.88 290 SER A O 1
ATOM 2252 N N . LEU A 1 291 ? 6.554 -11.113 -20.529 1.00 93.94 291 LEU A N 1
ATOM 2253 C CA . LEU A 1 291 ? 5.489 -10.419 -19.804 1.00 93.94 291 LEU A CA 1
ATOM 2254 C C . LEU A 1 291 ? 4.694 -9.450 -20.689 1.00 93.94 291 LEU A C 1
ATOM 2256 O O . LEU A 1 291 ? 3.615 -9.010 -20.289 1.00 93.94 291 LEU A O 1
ATOM 2260 N N . LEU A 1 292 ? 5.189 -9.112 -21.880 1.00 95.25 292 LEU A N 1
ATOM 2261 C CA . LEU A 1 292 ? 4.486 -8.237 -22.817 1.00 95.25 292 LEU A CA 1
ATOM 2262 C C . LEU A 1 292 ? 3.372 -8.983 -23.558 1.00 95.25 292 LEU A C 1
ATOM 2264 O O . LEU A 1 292 ? 3.552 -10.125 -23.991 1.00 95.25 292 LEU A O 1
ATOM 2268 N N . ASP A 1 293 ? 2.250 -8.297 -23.747 1.00 95.88 293 ASP A N 1
ATOM 2269 C CA . ASP A 1 293 ? 1.146 -8.700 -24.612 1.00 95.88 293 ASP A CA 1
ATOM 2270 C C . ASP A 1 293 ? 1.552 -8.558 -26.093 1.00 95.88 293 ASP A C 1
ATOM 2272 O O . ASP A 1 293 ? 2.480 -7.820 -26.445 1.00 95.88 293 ASP A O 1
ATOM 2276 N N . LEU A 1 294 ? 0.862 -9.281 -26.981 1.00 92.94 294 LEU A N 1
ATOM 2277 C CA . LEU A 1 294 ? 1.224 -9.380 -28.402 1.00 92.94 294 LEU A CA 1
ATOM 2278 C C . LEU A 1 294 ? 1.249 -8.023 -29.124 1.00 92.94 294 LEU A C 1
ATOM 2280 O O . LEU A 1 294 ? 2.119 -7.803 -29.966 1.00 92.94 294 LEU A O 1
ATOM 2284 N N . ASP A 1 295 ? 0.338 -7.110 -28.780 1.00 92.94 295 ASP A N 1
ATOM 2285 C CA . ASP A 1 295 ? 0.287 -5.752 -29.335 1.00 92.94 295 ASP A CA 1
ATOM 2286 C C . ASP A 1 295 ? 1.558 -4.960 -29.000 1.00 92.94 295 ASP A C 1
ATOM 2288 O O . ASP A 1 295 ? 2.173 -4.349 -29.875 1.00 92.94 295 ASP A O 1
ATOM 2292 N N . ASN A 1 296 ? 2.004 -5.039 -27.745 1.00 94.38 296 ASN A N 1
ATOM 2293 C CA . ASN A 1 296 ? 3.211 -4.362 -27.287 1.00 94.38 296 ASN A CA 1
ATOM 2294 C C . ASN A 1 296 ? 4.484 -4.991 -27.866 1.00 94.38 296 ASN A C 1
ATOM 2296 O O . ASN A 1 296 ? 5.392 -4.259 -28.262 1.00 94.38 296 ASN A O 1
ATOM 2300 N N . ARG A 1 297 ? 4.543 -6.325 -27.998 1.00 95.12 297 ARG A N 1
ATOM 2301 C CA . ARG A 1 297 ? 5.658 -7.000 -28.690 1.00 95.12 297 ARG A CA 1
ATOM 2302 C C . ARG A 1 297 ? 5.769 -6.542 -30.141 1.00 95.12 297 ARG A C 1
ATOM 2304 O O . ARG A 1 297 ? 6.857 -6.176 -30.575 1.00 95.12 297 ARG A O 1
ATOM 2311 N N . ALA A 1 298 ? 4.650 -6.505 -30.869 1.00 92.69 298 ALA A N 1
ATOM 2312 C CA . ALA A 1 298 ? 4.619 -6.032 -32.252 1.00 92.69 298 ALA A CA 1
ATOM 2313 C C . ALA A 1 298 ? 5.099 -4.576 -32.366 1.00 92.69 298 ALA A C 1
ATOM 2315 O O . ALA A 1 298 ? 5.909 -4.261 -33.237 1.00 92.69 298 ALA A O 1
ATOM 2316 N N . ARG A 1 299 ? 4.671 -3.708 -31.439 1.00 92.19 299 ARG A N 1
ATOM 2317 C CA . ARG A 1 299 ? 5.117 -2.310 -31.391 1.00 92.19 299 ARG A CA 1
ATOM 2318 C C . ARG A 1 299 ? 6.630 -2.194 -31.174 1.00 92.19 299 ARG A C 1
ATOM 2320 O O . ARG A 1 299 ? 7.282 -1.453 -31.901 1.00 92.19 299 ARG A O 1
ATOM 2327 N N . LEU A 1 300 ? 7.206 -2.945 -30.230 1.00 92.31 300 LEU A N 1
ATOM 2328 C CA . LEU A 1 300 ? 8.656 -2.930 -29.983 1.00 92.31 300 LEU A CA 1
ATOM 2329 C C . LEU A 1 300 ? 9.469 -3.529 -31.140 1.00 92.31 300 LEU A C 1
ATOM 2331 O O . LEU A 1 300 ? 10.56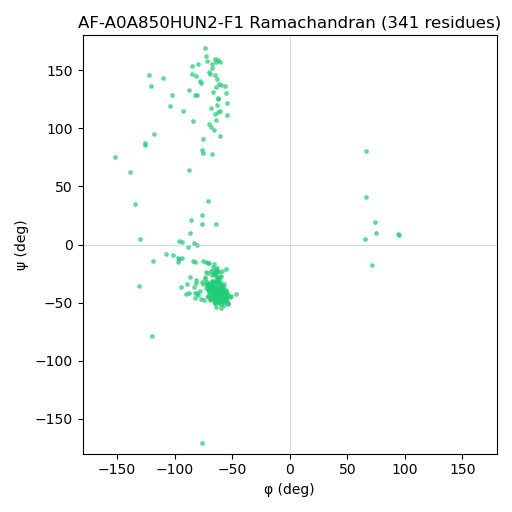1 -3.044 -31.431 1.00 92.31 300 LEU A O 1
ATOM 2335 N N . ILE A 1 301 ? 8.942 -4.547 -31.827 1.00 92.69 301 ILE A N 1
ATOM 2336 C CA . ILE A 1 301 ? 9.552 -5.078 -33.055 1.00 92.69 301 ILE A CA 1
ATOM 2337 C C . ILE A 1 301 ? 9.632 -3.979 -34.122 1.00 92.69 301 ILE A C 1
ATOM 2339 O O . ILE A 1 301 ? 10.673 -3.816 -34.762 1.00 92.69 301 ILE A O 1
ATOM 2343 N N . GLU A 1 302 ? 8.564 -3.199 -34.294 1.00 91.69 302 GLU A N 1
ATOM 2344 C CA . GLU A 1 302 ? 8.540 -2.127 -35.289 1.00 91.69 302 GLU A CA 1
ATOM 2345 C C . GLU A 1 302 ? 9.489 -0.976 -34.937 1.00 91.69 302 GLU A C 1
ATOM 2347 O O . GLU A 1 302 ? 10.148 -0.431 -35.821 1.00 91.69 302 GLU A O 1
ATOM 2352 N N . VAL A 1 303 ? 9.661 -0.678 -33.645 1.00 90.06 303 VAL A N 1
ATOM 2353 C CA . VAL A 1 303 ? 10.678 0.278 -33.177 1.00 90.06 303 VAL A CA 1
ATOM 2354 C C . VAL A 1 303 ? 12.075 -0.144 -33.624 1.00 90.06 303 VAL A C 1
ATOM 2356 O O . VAL A 1 303 ? 12.810 0.680 -34.157 1.00 90.06 303 VAL A O 1
ATOM 2359 N N . VAL A 1 304 ? 12.446 -1.419 -33.469 1.00 89.06 304 VAL A N 1
ATOM 2360 C CA . VAL A 1 304 ? 13.760 -1.922 -33.921 1.00 89.06 304 VAL A CA 1
ATOM 2361 C C . VAL A 1 304 ? 13.877 -1.904 -35.449 1.00 89.06 304 VAL A C 1
ATOM 2363 O O . VAL A 1 304 ? 14.958 -1.669 -35.988 1.00 89.06 304 VAL A O 1
ATOM 2366 N N . ARG A 1 305 ? 12.771 -2.116 -36.168 1.00 89.50 305 ARG A N 1
ATOM 2367 C CA . ARG A 1 305 ? 12.746 -2.059 -37.635 1.00 89.50 305 ARG A CA 1
ATOM 2368 C C . ARG A 1 305 ? 12.992 -0.642 -38.161 1.00 89.50 305 ARG A C 1
ATOM 2370 O O . ARG A 1 305 ? 13.708 -0.482 -39.149 1.00 89.50 305 ARG A O 1
ATOM 2377 N N . GLN A 1 306 ? 12.402 0.363 -37.517 1.00 89.00 306 GLN A N 1
ATOM 2378 C CA . GLN A 1 306 ? 12.386 1.750 -37.996 1.00 89.00 306 GLN A CA 1
ATOM 2379 C C . GLN A 1 306 ? 13.399 2.675 -37.306 1.00 89.00 306 GLN A C 1
ATOM 2381 O O . GLN A 1 306 ? 13.573 3.810 -37.750 1.00 89.00 306 GLN A O 1
ATOM 2386 N N . CYS A 1 307 ? 14.067 2.235 -36.235 1.00 85.62 307 CYS A N 1
ATOM 2387 C CA . CYS A 1 307 ? 15.015 3.084 -35.516 1.00 85.62 307 CYS A CA 1
ATOM 2388 C C . CYS A 1 307 ? 16.199 3.517 -36.395 1.00 85.62 307 CYS A C 1
ATOM 2390 O O . CYS A 1 307 ? 16.522 2.892 -37.411 1.00 85.62 307 CYS A O 1
ATOM 2392 N N . THR A 1 308 ? 16.855 4.609 -35.996 1.00 87.50 308 THR A N 1
ATOM 2393 C CA . THR A 1 308 ? 18.064 5.103 -36.665 1.00 87.50 308 THR A CA 1
ATOM 2394 C C . THR A 1 308 ? 19.204 4.093 -36.542 1.00 87.50 308 THR A C 1
ATOM 2396 O O . THR A 1 308 ? 19.226 3.273 -35.624 1.00 87.50 308 THR A O 1
ATOM 2399 N N . ASP A 1 309 ? 20.175 4.160 -37.452 1.00 86.69 309 ASP A N 1
ATOM 2400 C CA . ASP A 1 309 ? 21.302 3.219 -37.461 1.00 86.69 309 ASP A CA 1
ATOM 2401 C C . ASP A 1 309 ? 22.124 3.271 -36.156 1.00 86.69 309 ASP A C 1
ATOM 2403 O O . ASP A 1 309 ? 22.553 2.231 -35.665 1.00 86.69 309 ASP A O 1
ATOM 2407 N N . ASP A 1 310 ? 22.265 4.454 -35.548 1.00 84.94 310 ASP A N 1
ATOM 2408 C CA . ASP A 1 310 ? 22.923 4.651 -34.245 1.00 84.94 310 ASP A CA 1
ATOM 2409 C C . ASP A 1 310 ? 22.224 3.877 -33.111 1.00 84.94 310 ASP A C 1
ATOM 2411 O O . ASP A 1 310 ? 22.851 3.139 -32.346 1.00 84.94 310 ASP A O 1
ATOM 2415 N N . ILE A 1 311 ? 20.893 3.958 -33.050 1.00 84.44 311 ILE A N 1
ATOM 2416 C CA . ILE A 1 311 ? 20.093 3.217 -32.069 1.00 84.44 311 ILE A CA 1
ATOM 2417 C C . ILE A 1 311 ? 20.140 1.714 -32.370 1.00 84.44 311 ILE A C 1
ATOM 2419 O O . ILE A 1 311 ? 20.268 0.898 -31.454 1.00 84.44 311 ILE A O 1
ATOM 2423 N N . ALA A 1 312 ? 20.055 1.333 -33.647 1.00 85.19 312 ALA A N 1
ATOM 2424 C CA . ALA A 1 312 ? 20.064 -0.061 -34.076 1.00 85.19 312 ALA A CA 1
ATOM 2425 C C . ALA A 1 312 ? 21.358 -0.785 -33.666 1.00 85.19 312 ALA A C 1
ATOM 2427 O O . ALA A 1 312 ? 21.285 -1.927 -33.209 1.00 85.19 312 ALA A O 1
ATOM 2428 N N . GLN A 1 313 ? 22.518 -0.119 -33.738 1.00 85.31 313 GLN A N 1
ATOM 2429 C CA . GLN A 1 313 ? 23.801 -0.675 -33.281 1.00 85.31 313 GLN A CA 1
ATOM 2430 C C . GLN A 1 313 ? 23.778 -1.097 -31.803 1.00 85.31 313 GLN A C 1
ATOM 2432 O O . GLN A 1 313 ? 24.388 -2.101 -31.437 1.00 85.31 313 GLN A O 1
ATOM 2437 N N . HIS A 1 314 ? 23.038 -0.371 -30.961 1.00 85.00 314 HIS A N 1
ATOM 2438 C CA . HIS A 1 314 ? 22.916 -0.662 -29.531 1.00 85.00 314 HIS A CA 1
ATOM 2439 C C . HIS A 1 314 ? 21.769 -1.631 -29.209 1.00 85.00 314 HIS A C 1
ATOM 2441 O O . HIS A 1 314 ? 21.886 -2.439 -28.286 1.00 85.00 314 HIS A O 1
ATOM 2447 N N . ALA A 1 315 ? 20.664 -1.563 -29.956 1.00 85.50 315 ALA A N 1
ATOM 2448 C CA . ALA A 1 315 ? 19.469 -2.370 -2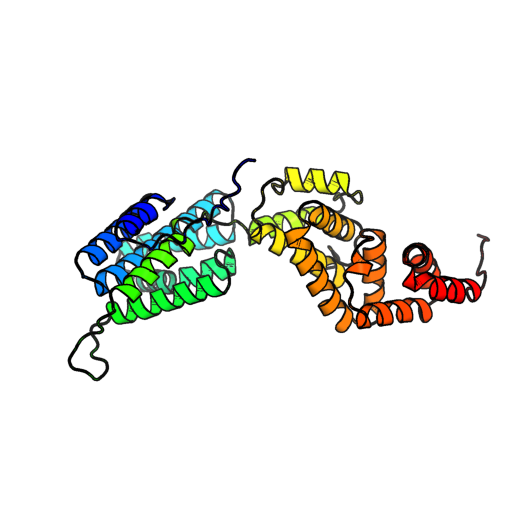9.719 1.00 85.50 315 ALA A CA 1
ATOM 2449 C C . ALA A 1 315 ? 19.609 -3.816 -30.226 1.00 85.50 315 ALA A C 1
ATOM 2451 O O . ALA A 1 315 ? 19.188 -4.747 -29.540 1.00 85.50 315 ALA A O 1
ATOM 2452 N N . ILE A 1 316 ? 20.225 -4.029 -31.397 1.00 87.75 316 ILE A N 1
ATOM 2453 C CA . ILE A 1 316 ? 20.329 -5.354 -32.034 1.00 87.75 316 ILE A CA 1
ATOM 2454 C C . ILE A 1 316 ? 20.998 -6.407 -31.130 1.00 87.75 316 ILE A C 1
ATOM 2456 O O . ILE A 1 316 ? 20.426 -7.492 -31.008 1.00 87.75 316 ILE A O 1
ATOM 2460 N N . PRO A 1 317 ? 22.136 -6.135 -30.454 1.00 87.12 317 PRO A N 1
ATOM 2461 C CA . PRO A 1 317 ? 22.765 -7.118 -29.569 1.00 87.12 317 PRO A CA 1
ATOM 2462 C C . PRO A 1 317 ? 21.872 -7.571 -28.409 1.00 87.12 317 PRO A C 1
ATOM 2464 O O . PRO A 1 317 ? 22.029 -8.681 -27.922 1.00 87.12 317 PRO A O 1
ATOM 2467 N N . ILE A 1 318 ? 20.937 -6.723 -27.973 1.00 86.69 318 ILE A N 1
ATOM 2468 C CA . ILE A 1 318 ? 19.985 -7.039 -26.902 1.00 86.69 318 ILE A CA 1
ATOM 2469 C C . ILE A 1 318 ? 18.805 -7.833 -27.476 1.00 86.69 318 ILE A C 1
ATOM 2471 O O . ILE A 1 318 ? 18.383 -8.842 -26.920 1.00 86.69 318 ILE A O 1
ATOM 2475 N N . CYS A 1 319 ? 18.270 -7.381 -28.610 1.00 87.38 319 CYS A N 1
ATOM 2476 C CA . CYS A 1 319 ? 17.086 -7.961 -29.235 1.00 87.38 319 CYS A CA 1
ATOM 2477 C C . CYS A 1 319 ? 17.350 -9.324 -29.894 1.00 87.38 319 CYS A C 1
ATOM 2479 O O . CYS A 1 319 ? 16.423 -10.114 -30.019 1.00 87.38 319 CYS A O 1
ATOM 2481 N N . VAL A 1 320 ? 18.586 -9.649 -30.288 1.00 87.62 320 VAL A N 1
ATOM 2482 C CA . VAL A 1 320 ? 18.899 -10.951 -30.913 1.00 87.62 320 VAL A CA 1
ATOM 2483 C C . VAL A 1 320 ? 18.712 -12.136 -29.954 1.00 87.62 320 VAL A C 1
ATOM 2485 O O . VAL A 1 320 ? 18.441 -13.256 -30.393 1.00 87.62 320 VAL A O 1
ATOM 2488 N N . GLU A 1 321 ? 18.812 -11.890 -28.645 1.00 85.31 321 GLU A N 1
ATOM 2489 C CA . GLU A 1 321 ? 18.541 -12.889 -27.604 1.00 85.31 321 GLU A CA 1
ATOM 2490 C C . GLU A 1 321 ? 17.048 -13.239 -27.508 1.00 85.31 321 GLU A C 1
ATOM 2492 O O . GLU A 1 321 ? 16.686 -14.267 -26.937 1.00 85.31 321 GLU A O 1
ATOM 2497 N N . VAL A 1 322 ? 16.176 -12.411 -28.091 1.00 88.94 322 VAL A N 1
ATOM 2498 C CA . VAL A 1 322 ? 14.729 -12.610 -28.129 1.00 88.94 322 VAL A CA 1
ATOM 2499 C C . VAL A 1 322 ? 14.349 -13.343 -29.421 1.00 88.94 322 VAL A C 1
ATOM 2501 O O . VAL A 1 322 ? 14.486 -12.763 -30.503 1.00 88.94 322 VAL A O 1
ATOM 2504 N N . PRO A 1 323 ? 13.825 -14.584 -29.353 1.00 86.88 323 PRO A N 1
ATOM 2505 C CA . PRO A 1 323 ? 13.508 -15.378 -30.541 1.00 86.88 323 PRO A CA 1
ATOM 2506 C C . PRO A 1 323 ? 12.607 -14.658 -31.552 1.00 86.88 323 PRO A C 1
ATOM 2508 O O . PRO A 1 323 ? 12.902 -14.676 -32.745 1.00 86.88 323 PRO A O 1
ATOM 2511 N N . GLU A 1 324 ? 11.556 -13.963 -31.098 1.00 87.69 324 GLU A N 1
ATOM 2512 C CA . GLU A 1 324 ? 10.627 -13.264 -32.000 1.00 87.69 324 GLU A CA 1
ATOM 2513 C C . GLU A 1 324 ? 11.229 -12.020 -32.683 1.00 87.69 324 GLU A C 1
ATOM 2515 O O . GLU A 1 324 ? 10.670 -11.529 -33.663 1.00 87.69 324 GLU A O 1
ATOM 2520 N N . MET A 1 325 ? 12.361 -11.499 -32.198 1.00 88.69 325 MET A N 1
ATOM 2521 C CA . MET A 1 325 ? 13.034 -10.328 -32.778 1.00 88.69 325 MET A CA 1
ATOM 2522 C C . MET A 1 325 ? 14.165 -10.698 -33.746 1.00 88.69 325 MET A C 1
ATOM 2524 O O . MET A 1 325 ? 14.618 -9.834 -34.498 1.00 88.69 325 MET A O 1
ATOM 2528 N N . GLN A 1 326 ? 14.601 -11.964 -33.787 1.00 88.31 326 GLN A N 1
ATOM 2529 C CA . GLN A 1 326 ? 15.774 -12.395 -34.561 1.00 88.31 326 GLN A CA 1
ATOM 2530 C C . GLN A 1 326 ? 15.689 -12.052 -36.049 1.00 88.31 326 GLN A C 1
ATOM 2532 O O . GLN A 1 326 ? 16.685 -11.636 -36.643 1.00 88.31 326 GLN A O 1
ATOM 2537 N N . ASP A 1 327 ? 14.515 -12.197 -36.661 1.00 87.31 327 ASP A N 1
ATOM 2538 C CA . ASP A 1 327 ? 14.342 -11.922 -38.090 1.00 87.31 327 ASP A CA 1
ATOM 2539 C C . ASP A 1 327 ? 14.458 -10.429 -38.399 1.00 87.31 327 ASP A C 1
ATOM 2541 O O . ASP A 1 327 ? 15.134 -10.046 -39.355 1.00 87.31 327 ASP A O 1
ATOM 2545 N N . VAL A 1 328 ? 13.889 -9.577 -37.543 1.00 88.56 328 VAL A N 1
ATOM 2546 C CA . VAL A 1 328 ? 14.013 -8.119 -37.676 1.00 88.56 328 VAL A CA 1
ATOM 2547 C C . VAL A 1 328 ? 15.435 -7.658 -37.376 1.00 88.56 328 VAL A C 1
ATOM 2549 O O . VAL A 1 328 ? 15.958 -6.811 -38.095 1.00 88.56 328 VAL A O 1
ATOM 2552 N N . CYS A 1 329 ? 16.105 -8.251 -36.386 1.00 88.81 329 CYS A N 1
ATOM 2553 C CA . CYS A 1 329 ? 17.515 -7.982 -36.115 1.00 88.81 329 CYS A CA 1
ATOM 2554 C C . CYS A 1 329 ? 18.411 -8.356 -37.303 1.00 88.81 329 CYS A C 1
ATOM 2556 O O . CYS A 1 329 ? 19.297 -7.580 -37.657 1.00 88.81 329 CYS A O 1
ATOM 2558 N N . ARG A 1 330 ? 18.168 -9.504 -37.953 1.00 87.19 330 ARG A N 1
ATOM 2559 C CA . ARG A 1 330 ? 18.914 -9.934 -39.149 1.00 87.19 330 ARG A CA 1
ATOM 2560 C C . ARG A 1 330 ? 18.678 -9.005 -40.336 1.00 87.19 330 ARG A C 1
ATOM 2562 O O . ARG A 1 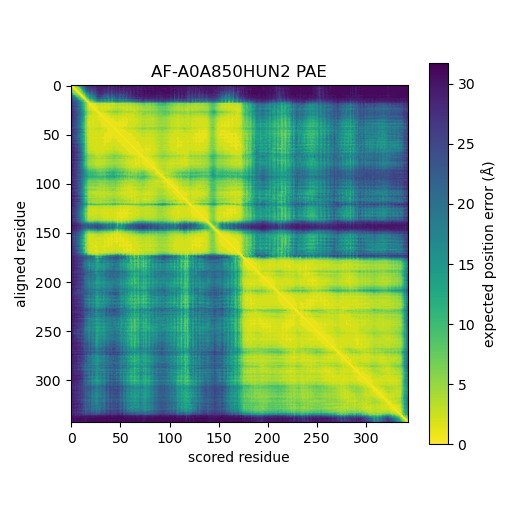330 ? 19.646 -8.538 -40.938 1.00 87.19 330 ARG A O 1
ATOM 2569 N N . ASP A 1 331 ? 17.418 -8.696 -40.638 1.00 87.25 331 ASP A N 1
ATOM 2570 C CA . ASP A 1 331 ? 17.056 -7.766 -41.713 1.00 87.25 331 ASP A CA 1
ATOM 2571 C C . ASP A 1 331 ? 17.669 -6.380 -41.471 1.00 87.25 331 ASP A C 1
ATOM 2573 O O . ASP A 1 331 ? 18.362 -5.846 -42.340 1.00 87.25 331 ASP A O 1
ATOM 2577 N N . ARG A 1 332 ? 17.525 -5.826 -40.261 1.00 85.69 332 ARG A N 1
ATOM 2578 C CA . ARG A 1 332 ? 18.075 -4.505 -39.937 1.00 85.69 332 ARG A CA 1
ATOM 2579 C C . ARG A 1 332 ? 19.600 -4.495 -39.950 1.00 85.69 332 ARG A C 1
ATOM 2581 O O . ARG A 1 332 ? 20.173 -3.563 -40.507 1.00 85.69 332 ARG A O 1
ATOM 2588 N N . SER A 1 333 ? 20.249 -5.540 -39.428 1.00 84.44 333 SER A N 1
ATOM 2589 C CA . SER A 1 333 ? 21.711 -5.671 -39.457 1.00 84.44 333 SER A CA 1
ATOM 2590 C C . SER A 1 333 ? 22.265 -5.749 -40.878 1.00 84.44 333 SER A C 1
ATOM 2592 O O . SER A 1 333 ? 23.366 -5.263 -41.109 1.00 84.44 333 SER A O 1
ATOM 2594 N N . SER A 1 334 ? 21.526 -6.329 -41.830 1.00 83.25 334 SER A N 1
ATOM 2595 C CA . SER A 1 334 ? 21.950 -6.381 -43.238 1.00 83.25 334 SER A CA 1
ATOM 2596 C C . SER A 1 334 ? 21.895 -5.018 -43.942 1.00 83.25 334 SER A C 1
ATOM 2598 O O . SER A 1 334 ? 22.614 -4.791 -44.912 1.00 83.25 334 SER A O 1
ATOM 2600 N N . ARG A 1 335 ? 21.053 -4.105 -43.438 1.00 82.25 335 ARG A N 1
ATOM 2601 C CA . ARG A 1 335 ? 20.858 -2.743 -43.961 1.00 82.25 335 ARG A CA 1
ATOM 2602 C C . ARG A 1 335 ? 21.726 -1.700 -43.270 1.00 82.25 335 ARG A C 1
ATOM 2604 O O . ARG A 1 335 ? 21.788 -0.572 -43.751 1.00 82.25 335 ARG A O 1
ATOM 2611 N N . LEU A 1 336 ? 22.362 -2.049 -42.150 1.00 79.44 336 LEU A N 1
ATOM 2612 C CA . LEU A 1 336 ? 23.361 -1.192 -41.529 1.00 79.44 336 LEU A CA 1
ATOM 2613 C C . LEU A 1 336 ? 24.528 -1.064 -42.506 1.00 79.44 336 LEU A C 1
ATOM 2615 O O . LEU A 1 336 ? 25.289 -2.008 -42.723 1.00 79.44 336 LEU A O 1
ATOM 2619 N N . VAL A 1 337 ? 24.651 0.111 -43.122 1.00 62.41 337 VAL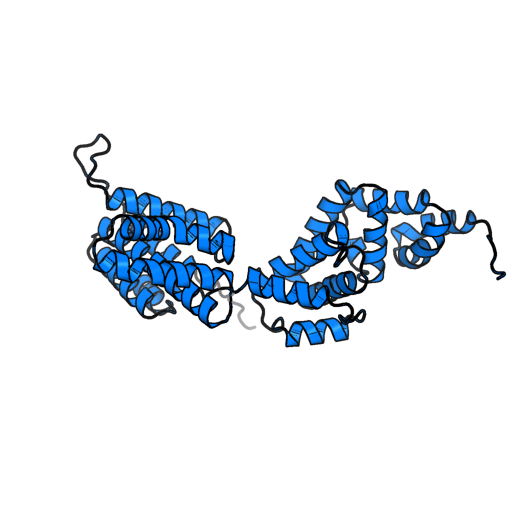 A N 1
ATOM 2620 C CA . VAL A 1 337 ? 25.854 0.465 -43.873 1.00 62.41 337 VAL A CA 1
ATOM 2621 C C . VAL A 1 337 ? 27.027 0.327 -42.893 1.00 62.41 337 VAL A C 1
ATOM 2623 O O . VAL A 1 337 ? 26.882 0.751 -41.743 1.00 62.41 337 VAL A O 1
ATOM 2626 N N . PRO A 1 338 ? 28.175 -0.263 -43.282 1.00 55.06 338 PRO A N 1
ATOM 2627 C CA . PRO A 1 338 ? 29.363 -0.263 -42.444 1.00 55.06 338 PRO A CA 1
ATOM 2628 C C . PRO A 1 338 ? 29.886 1.173 -42.348 1.00 55.06 338 PRO A C 1
ATOM 2630 O O . PRO A 1 338 ? 30.840 1.567 -43.017 1.00 55.06 338 PRO A O 1
ATOM 2633 N N . THR A 1 339 ? 29.243 1.987 -41.519 1.00 46.66 339 THR A N 1
ATOM 2634 C CA . THR A 1 339 ? 29.738 3.292 -41.121 1.00 46.66 339 THR A CA 1
ATOM 2635 C C . THR A 1 339 ? 30.839 3.021 -40.108 1.00 46.66 339 THR A C 1
ATOM 2637 O O . THR A 1 339 ? 30.638 3.035 -38.903 1.00 46.66 339 THR A O 1
ATOM 2640 N N . VAL A 1 340 ? 32.009 2.703 -40.661 1.00 38.44 340 VAL A N 1
ATOM 2641 C CA . VAL A 1 340 ? 33.314 2.871 -40.032 1.00 38.44 340 VAL A CA 1
ATOM 2642 C C . VAL A 1 340 ? 33.550 1.983 -38.798 1.00 38.44 340 VAL A C 1
ATOM 2644 O O . VAL A 1 340 ? 33.607 2.434 -37.664 1.00 38.44 340 VAL A O 1
ATOM 2647 N N . LEU A 1 341 ? 33.910 0.722 -39.058 1.00 37.19 341 LEU A N 1
ATOM 2648 C CA . LEU A 1 341 ? 34.846 -0.057 -38.223 1.00 37.19 341 LEU A CA 1
ATOM 2649 C C . LEU A 1 341 ? 36.304 0.472 -38.358 1.00 37.19 341 LEU A C 1
ATOM 2651 O O . LEU A 1 341 ? 37.253 -0.306 -38.439 1.00 37.19 341 LEU A O 1
ATOM 2655 N N . LYS A 1 342 ? 36.498 1.795 -38.466 1.00 34.75 342 LYS A N 1
ATOM 2656 C CA . LYS A 1 342 ? 37.810 2.459 -38.617 1.00 34.75 342 LYS A CA 1
ATOM 2657 C C . LYS A 1 342 ? 37.828 3.885 -38.039 1.00 34.75 342 LYS A C 1
ATOM 2659 O O . LYS A 1 342 ? 37.839 4.847 -38.803 1.00 34.75 342 LYS A O 1
ATOM 2664 N N . ALA A 1 343 ? 37.881 4.009 -36.719 1.00 31.05 343 ALA A N 1
ATOM 2665 C CA . ALA A 1 343 ? 38.664 5.033 -36.016 1.00 31.05 343 ALA A CA 1
ATOM 2666 C C . ALA A 1 343 ? 38.785 4.636 -34.546 1.00 31.05 343 ALA A C 1
ATOM 2668 O O . ALA A 1 343 ? 37.725 4.537 -33.891 1.00 31.05 343 ALA A O 1
#

Secondary structure (DSSP, 8-state):
---------------THHHHHHHHT--SHHHHHHHHHHHHHHHTT-HHHHHHHHHHHHHHHHHHHHHHHHHTT-HHHHHHHHHHHHHHHHHHTT-HHHHHHHHHHHHHHHHHIIIII--S-HHHHHHHHHHHHHHHHHH-----SSSS-----HHHHHHHHHHHIIIIITSPP--HHHHHHHHHHHHHSTTS-SSHHHHHHHHIIIIITS--HHHHHHHHHHHHHHHHHS-TTTTT-HHHHHHHHHHHHH-HHHHHHHHHHHHHHHHHHS-GGGHHHHHHHHHH-TTHHHHS-HHHHHHHHHHHHHS-HHHHHHHHHHHTTSGGGHHHHHHHHHHS----S--

Solvent-accessible surface area (backbone atoms only — not comparable to full-atom values): 18812 Å² total; per-residue (Å²): 140,83,86,81,80,80,81,73,79,72,86,71,79,84,52,83,71,51,58,60,55,50,43,68,50,30,70,47,70,70,26,30,54,35,38,45,53,14,50,50,27,47,78,70,69,37,28,46,57,14,37,41,31,34,51,51,16,47,50,52,34,51,52,50,31,36,49,55,39,27,76,71,67,38,66,72,32,36,55,55,50,51,52,52,62,61,27,52,67,29,44,80,70,66,36,64,67,31,44,49,52,52,52,52,42,66,75,38,46,68,58,50,39,36,76,67,27,55,64,53,55,81,69,55,49,54,54,49,53,48,43,51,52,49,24,52,49,46,71,48,90,60,57,80,92,42,104,52,67,70,77,68,50,70,66,56,36,48,51,48,46,53,47,43,33,66,63,43,40,48,48,76,72,52,60,32,48,62,53,29,50,52,52,51,54,50,46,48,36,90,82,36,45,68,46,44,71,59,34,41,52,52,42,38,74,72,53,59,75,78,57,54,67,70,32,53,52,50,36,52,51,51,37,53,48,21,27,71,76,39,57,84,62,28,31,69,36,62,31,29,34,19,45,46,38,27,52,34,73,75,37,47,89,68,32,48,66,50,51,29,52,49,52,49,56,46,58,73,70,51,56,78,88,56,55,58,42,56,56,59,34,33,65,61,26,71,65,51,66,78,48,46,50,72,70,53,48,53,52,56,50,47,47,62,62,70,48,54,68,76,56,37,70,65,45,37,78,51,39,51,78,36,77,92,35,34,65,53,37,51,55,45,59,73,66,50,71,87,80,59,101,73,130

Sequence (343 aa):
MQAMVAVFIGESLVGLGDLDELVLSCRNEEGRQYIAEAVACYKAGAYRACIVSTWIAVVYDLLAKVRELAMSGDQAAQVIVDDLSKWQPGISRGDQSAIKSSLDLERTIANIANDQFGFFEGMQLIDLERLHADRNRCAHPTYQGTEQPYAPSAELARTHLVHAVRHVLSQAPVQGKAAAAQIIRLVESSFFPTEVEKAKVQFKSAGLDRARESLIRAIVDQLVFGYLEGAPSLKGRPQTACAVRAIAEMYPEICEPRIKRALNTLCRRAPDTELLFFIGLQKSYSQMWSLLDLDNRARLIEVVRQCTDDIAQHAIPICVEVPEMQDVCRDRSSRLVPTVLKA

pLDDT: mean 85.15, std 14.84, range [30.09, 97.5]

Foldseek 3Di:
DDDDPDDPPDPPPDDLVVQVVLLVLFDDPQLSVLLVVLSVCLVVLVLLVSLLSLLVSQLVLLLVLLVVCVVVPNPLSVVVVVLLVVLPVCVVVVNPVSVVVVVVCSVCSLVSLCVVQNLADPVLSVLSVVSSVSNVQSPDQDDPVDPDRDRDDSVNSVSSSNSSSVSTRSDHNGNQVVLLVVLLVLLLDPPQDLALVSNLVVCVVSPVLDDDLSNLLSNLLCLLCCCQPNDPSRHLDSSSLSNNQNSCVSCVVSNLVSLLVSLAVCLVPPDLVRLVSLLSSCQNPVCSLVSYDPVSNVSSLVSLLPPDLVSVVVSLVSQCVPPVNVVSSVVVVVVNDPPDPDD

Nearest PDB structures (foldseek):
  8k84-assembly1_A  TM=3.544E-01  e=1.908E+00  synthetic construct

Mean predicted aligned error: 12.48 Å

Radius of gyration: 27.42 Å; Cα contacts (8 Å, |Δi|>4): 381; chains: 1; bounding box: 79×75×73 Å